Protein AF-A0A6A5YDC6-F1 (afdb_monomer)

pLDDT: mean 74.13, std 17.14, range [28.59, 95.56]

Sequence (260 aa):
MTFFNGVDVQCYQDLLSALNEHCPMDSTLTPSAGAMEMILALMNMQQVKIRTRVYIVKQSNQAARKYYSNFQEIPRKCDTCGIGTEPDTLPRFSIPHSALYMASPIKCTSPTCQGGNRRGIPSDNTPWLRSYTKNGVTQLRLVRASKDCSELPAVVECWCVFCKEHTKLSKAQSMNNAIDANPQWTNGARPKYISRLFYCSNCSPKTHRFVPVNETINTISLRHLSNFERQFSYMDEAALIAIWIGPICGVKRDESGCQG

Solvent-accessible surface area (backbone atoms only — not comparable to full-atom values): 16022 Å² total; per-residue (Å²): 134,55,94,54,72,85,56,80,80,85,48,70,66,51,54,51,51,48,47,46,73,75,46,75,80,80,92,75,84,60,98,78,62,51,70,67,54,51,52,51,52,51,54,50,52,51,48,49,56,50,50,52,54,51,50,73,77,48,90,82,63,81,73,60,77,55,36,46,63,87,62,56,68,39,53,20,15,33,76,84,78,61,51,74,49,78,57,34,68,71,37,36,22,26,54,96,44,66,79,27,34,39,43,38,83,36,73,35,73,47,86,91,48,69,54,35,83,43,41,30,35,60,65,79,74,58,52,58,37,76,57,84,69,84,76,73,98,63,76,58,88,54,51,47,58,78,89,78,42,81,91,47,75,66,56,43,54,22,30,35,47,64,50,65,74,74,60,74,64,66,94,81,54,79,52,46,49,48,74,38,73,75,65,45,37,31,48,56,96,73,55,29,39,48,41,48,77,59,87,41,76,84,66,74,83,86,80,53,51,26,41,57,66,54,80,87,55,49,72,42,47,61,67,57,54,52,51,50,48,63,74,47,61,73,50,57,72,68,61,42,36,55,60,67,63,44,82,71,89,77,73,80,76,78,90,76,85,91,83,135

Foldseek 3Di:
DQLCPPDDDPDPVSLVVSLCVQDVDDDDDDPPDDSVRSVVVSVVVVLVVQVVVLVVVDPDDPVSVFWAFPQDWFWWAFPFPRHTDDTDSGWTAGSLGRQATEWDWDQDVDPVQPRDTTTIDGPPPRHYDHHDDDDDPPDLLFKDDPVVCPVPDQKFKWFFPCCVPPPVDDPPDPQGIDIDNHWIWTDEPQIATAWDWDQRPVDDDDDTTIDGPPPVHHYDYPVVSVVLCVSVVSDDSVVSRVVVPDPPPPPPDPPDDPDD

Nearest PDB structures (foldseek):
  7zc6-assembly1_C  TM=1.750E-01  e=3.111E+00  Clostridium tetanomorphum

Secondary structure (DSSP, 8-state):
--TTTT----SHHHHHHHHHHHS---S---TT--HHHHHHHHHHHHHHHHHHHHHHH-SS-GGGGSEE-----EEEEETTT--EEEEESS--EESSSTT-EEPEEEE--STTTTT-EEEEEESS---EE----S------TTBPPGGG-TTS-SSEEEEEHHHHHHS---TT-TTSEEEESS--BBSSSS--EEE-B---TTS-SS--BEEESSTTS-EEEHHHHHHHHHHTTTS-HHHHHHHHHS--TTS---------

Radius of gyration: 24.02 Å; Cα contacts (8 Å, |Δi|>4): 353; chains: 1; bounding box: 61×45×75 Å

Mean predicted aligned error: 16.19 Å

Structure (mmCIF, N/CA/C/O backbone):
data_AF-A0A6A5YDC6-F1
#
_entry.id   AF-A0A6A5YDC6-F1
#
loop_
_atom_site.group_PDB
_atom_site.id
_atom_site.type_symbol
_atom_site.label_atom_id
_atom_site.label_alt_id
_atom_site.label_comp_id
_atom_site.label_asym_id
_atom_site.label_entity_id
_atom_site.label_seq_id
_atom_site.pdbx_PDB_ins_code
_atom_site.Cartn_x
_atom_site.Cartn_y
_atom_site.Cartn_z
_atom_site.occupancy
_atom_site.B_iso_or_equiv
_atom_site.auth_seq_id
_atom_site.auth_comp_id
_atom_site.auth_asym_id
_atom_site.auth_atom_id
_atom_site.pdbx_PDB_model_num
ATOM 1 N N . MET A 1 1 ? 21.025 9.147 -9.527 1.00 49.16 1 MET A N 1
ATOM 2 C CA . MET A 1 1 ? 21.918 9.083 -8.353 1.00 49.16 1 MET A CA 1
ATOM 3 C C . MET A 1 1 ? 21.165 8.475 -7.191 1.00 49.16 1 MET A C 1
ATOM 5 O O . MET A 1 1 ? 20.447 9.166 -6.473 1.00 49.16 1 MET A O 1
ATOM 9 N N . THR A 1 2 ? 21.253 7.157 -7.088 1.00 55.66 2 THR A N 1
ATOM 10 C CA . THR A 1 2 ? 21.100 6.429 -5.826 1.00 55.66 2 THR A CA 1
ATOM 11 C C . THR A 1 2 ? 22.444 6.518 -5.097 1.00 55.66 2 THR A C 1
ATOM 13 O O . THR A 1 2 ? 23.459 6.716 -5.758 1.00 55.66 2 THR A O 1
ATOM 16 N N . PHE A 1 3 ? 22.477 6.405 -3.769 1.00 58.50 3 PHE A N 1
ATOM 17 C CA . PHE A 1 3 ? 23.737 6.508 -3.014 1.00 58.50 3 PHE A CA 1
ATOM 18 C C . PHE A 1 3 ? 24.808 5.516 -3.448 1.00 58.50 3 PHE A C 1
ATOM 20 O O . PHE A 1 3 ? 25.986 5.824 -3.414 1.00 58.50 3 PHE A O 1
ATOM 27 N N . PHE A 1 4 ? 24.379 4.363 -3.941 1.00 59.88 4 PHE A N 1
ATOM 28 C CA . PHE A 1 4 ? 25.282 3.318 -4.389 1.00 59.88 4 PHE A CA 1
ATOM 29 C C . PHE A 1 4 ? 25.461 3.293 -5.909 1.00 59.88 4 PHE A C 1
ATOM 31 O O . PHE A 1 4 ? 26.145 2.422 -6.412 1.00 59.88 4 PHE A O 1
ATOM 38 N N . ASN A 1 5 ? 24.837 4.200 -6.676 1.00 63.06 5 ASN A N 1
ATOM 39 C CA . ASN A 1 5 ? 24.918 4.242 -8.148 1.00 63.06 5 ASN A CA 1
ATOM 40 C C . ASN A 1 5 ? 24.700 2.886 -8.867 1.00 63.06 5 ASN A C 1
ATOM 42 O O . ASN A 1 5 ? 25.184 2.697 -9.977 1.00 63.06 5 ASN A O 1
ATOM 46 N N . GLY A 1 6 ? 23.942 1.961 -8.266 1.00 57.81 6 GLY A N 1
ATOM 47 C CA . GLY A 1 6 ? 23.715 0.617 -8.816 1.00 57.81 6 GLY A CA 1
ATOM 48 C C . GLY A 1 6 ? 24.725 -0.445 -8.365 1.00 57.81 6 GLY A C 1
ATOM 49 O O . GLY A 1 6 ? 24.661 -1.566 -8.850 1.00 57.81 6 GLY A O 1
ATOM 50 N N . VAL A 1 7 ? 25.630 -0.113 -7.444 1.00 61.44 7 VAL A N 1
ATOM 51 C CA . VAL A 1 7 ? 26.495 -1.066 -6.745 1.00 61.44 7 VAL A CA 1
ATOM 52 C C . VAL A 1 7 ? 25.679 -1.786 -5.675 1.00 61.44 7 VAL A C 1
ATOM 54 O O . VAL A 1 7 ? 24.993 -1.149 -4.869 1.00 61.44 7 VAL A O 1
ATOM 57 N N . ASP A 1 8 ? 25.757 -3.113 -5.671 1.00 66.38 8 ASP A N 1
ATOM 58 C CA . ASP A 1 8 ? 25.163 -3.927 -4.619 1.00 66.38 8 ASP A CA 1
ATOM 59 C C . ASP A 1 8 ? 25.949 -3.758 -3.318 1.00 66.38 8 ASP A C 1
ATOM 61 O O . ASP A 1 8 ? 27.173 -3.874 -3.292 1.00 66.38 8 ASP A O 1
ATOM 65 N N . VAL A 1 9 ? 25.233 -3.506 -2.225 1.00 73.62 9 VAL A N 1
ATOM 66 C CA . VAL A 1 9 ? 25.813 -3.467 -0.881 1.00 73.62 9 VAL A CA 1
ATOM 67 C C . VAL A 1 9 ? 26.087 -4.904 -0.449 1.00 73.62 9 VAL A C 1
ATOM 69 O O . VAL A 1 9 ? 25.151 -5.646 -0.153 1.00 73.62 9 VAL A O 1
ATOM 72 N N . GLN A 1 10 ? 27.357 -5.297 -0.416 1.00 74.81 10 GLN A N 1
ATOM 73 C CA . GLN A 1 10 ? 27.767 -6.662 -0.078 1.00 74.81 10 GLN A CA 1
ATOM 74 C C . GLN A 1 10 ? 28.155 -6.783 1.395 1.00 74.81 10 GLN A C 1
ATOM 76 O O . GLN A 1 10 ? 28.034 -7.853 1.991 1.00 74.81 10 GLN A O 1
ATOM 81 N N . CYS A 1 11 ? 28.613 -5.690 2.008 1.00 79.94 11 CYS A N 1
ATOM 82 C CA . CYS A 1 11 ? 29.083 -5.711 3.382 1.00 79.94 11 CYS A CA 1
ATOM 83 C C . CYS A 1 11 ? 28.807 -4.412 4.148 1.00 79.94 11 CYS A C 1
ATOM 85 O O . CYS A 1 11 ? 28.453 -3.367 3.601 1.00 79.94 11 CYS A O 1
ATOM 87 N N . TYR A 1 12 ? 29.011 -4.482 5.463 1.00 81.50 12 TYR A N 1
ATOM 88 C CA . TYR A 1 12 ? 28.912 -3.336 6.367 1.00 81.50 12 TYR A CA 1
ATOM 89 C C . TYR A 1 12 ? 29.828 -2.170 5.952 1.00 81.50 12 TYR A C 1
ATOM 91 O O . TYR A 1 12 ? 29.453 -1.006 6.086 1.00 81.50 12 TYR A O 1
ATOM 99 N N . GLN A 1 13 ? 31.005 -2.471 5.397 1.00 79.94 13 GLN A N 1
ATOM 100 C CA . GLN A 1 13 ? 31.969 -1.454 4.982 1.00 79.94 13 GLN A CA 1
ATOM 101 C C . GLN A 1 13 ? 31.467 -0.607 3.801 1.00 79.94 13 GLN A C 1
ATOM 103 O O . GLN A 1 13 ? 31.793 0.580 3.725 1.00 79.94 13 GLN A O 1
ATOM 108 N N . ASP A 1 14 ? 30.632 -1.177 2.928 1.00 80.06 14 ASP A N 1
ATOM 109 C CA . ASP A 1 14 ? 30.024 -0.459 1.800 1.00 80.06 14 ASP A CA 1
ATOM 110 C C . ASP A 1 14 ? 29.010 0.576 2.306 1.00 80.06 14 ASP A C 1
ATOM 112 O O . ASP A 1 14 ? 28.985 1.719 1.844 1.00 80.06 14 ASP A O 1
ATOM 116 N N . LEU A 1 15 ? 28.215 0.203 3.319 1.00 77.62 15 LEU A N 1
ATOM 117 C CA . LEU A 1 15 ? 27.275 1.110 3.985 1.00 77.62 15 LEU A CA 1
ATOM 118 C C . LEU A 1 15 ? 28.008 2.253 4.682 1.00 77.62 15 LEU A C 1
ATOM 120 O O . LEU A 1 15 ? 27.610 3.408 4.540 1.00 77.62 15 LEU A O 1
ATOM 124 N N . LEU A 1 16 ? 29.080 1.936 5.412 1.00 78.94 16 LEU A N 1
ATOM 125 C CA . LEU A 1 16 ? 29.873 2.928 6.132 1.00 78.94 16 LEU A CA 1
ATOM 126 C C . LEU A 1 16 ? 30.555 3.909 5.168 1.00 78.94 16 LEU A C 1
ATOM 128 O O . LEU A 1 16 ? 30.546 5.115 5.407 1.00 78.94 16 LEU A O 1
ATOM 132 N N . SER A 1 17 ? 31.094 3.405 4.056 1.00 80.06 17 SER A N 1
ATOM 133 C CA . SER A 1 17 ? 31.706 4.230 3.008 1.00 80.06 17 SER A CA 1
ATOM 134 C C . SER A 1 17 ? 30.695 5.201 2.394 1.00 80.06 17 SER A C 1
ATOM 136 O O . SER A 1 17 ? 30.953 6.402 2.359 1.00 80.06 17 SER A O 1
ATOM 138 N N . ALA A 1 18 ? 29.512 4.714 2.005 1.00 76.62 18 ALA A N 1
ATOM 139 C CA . ALA A 1 18 ? 28.452 5.563 1.461 1.00 76.62 18 ALA A CA 1
ATOM 140 C C . ALA A 1 18 ? 27.921 6.577 2.489 1.00 76.62 18 ALA A C 1
ATOM 142 O O . ALA A 1 18 ? 27.609 7.719 2.145 1.00 76.62 18 ALA A O 1
ATOM 143 N N . LEU A 1 19 ? 27.827 6.185 3.764 1.00 75.75 19 LEU A N 1
ATOM 144 C CA . LEU A 1 19 ? 27.430 7.087 4.843 1.00 75.75 19 LEU A CA 1
ATOM 145 C C . LEU A 1 19 ? 28.437 8.230 5.002 1.00 75.75 19 LEU A C 1
ATOM 147 O O . LEU A 1 19 ? 28.031 9.388 5.023 1.00 75.75 19 LEU A O 1
ATOM 151 N N . ASN A 1 20 ? 29.733 7.919 5.043 1.00 77.44 20 ASN A N 1
ATOM 152 C CA . ASN A 1 20 ? 30.798 8.913 5.178 1.00 77.44 20 ASN A CA 1
ATOM 153 C C . ASN A 1 20 ? 30.892 9.846 3.963 1.00 77.44 20 ASN A C 1
ATOM 155 O O . ASN A 1 20 ? 31.119 11.043 4.125 1.00 77.44 20 ASN A O 1
ATOM 159 N N . GLU A 1 21 ? 30.684 9.326 2.750 1.00 79.62 21 GLU A N 1
ATOM 160 C CA . GLU A 1 21 ? 30.685 10.131 1.522 1.00 79.62 21 GLU A CA 1
ATOM 161 C C . GLU A 1 21 ? 29.564 11.185 1.524 1.00 79.62 21 GLU A C 1
ATOM 163 O O . GLU A 1 21 ? 29.724 12.297 1.015 1.00 79.62 21 GLU A O 1
ATOM 168 N N . HIS A 1 22 ? 28.402 10.851 2.08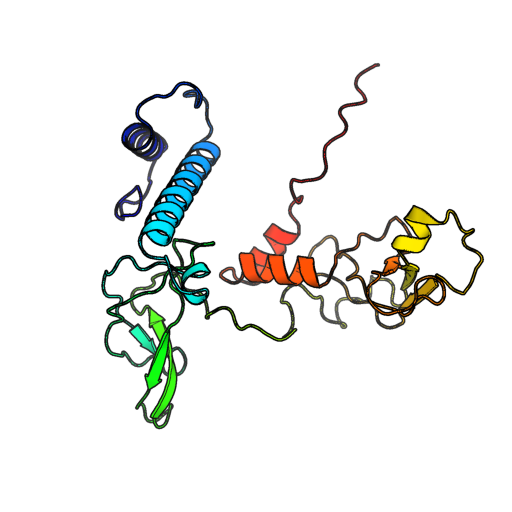9 1.00 71.69 22 HIS A N 1
ATOM 169 C CA . HIS A 1 22 ? 27.208 11.695 2.011 1.00 71.69 22 HIS A CA 1
ATOM 170 C C . HIS A 1 22 ? 26.864 12.450 3.295 1.00 71.69 22 HIS A C 1
ATOM 172 O O . HIS A 1 22 ? 26.077 13.398 3.233 1.00 71.69 22 HIS A O 1
ATOM 178 N N . CYS A 1 23 ? 27.489 12.077 4.406 1.00 69.12 23 CYS A N 1
ATOM 179 C CA . CYS A 1 23 ? 27.517 12.787 5.674 1.00 69.12 23 CYS A CA 1
ATOM 180 C C . CYS A 1 23 ? 28.982 12.970 6.092 1.00 69.12 23 CYS A C 1
ATOM 182 O O . CYS A 1 23 ? 29.476 12.197 6.917 1.00 69.12 23 CYS A O 1
ATOM 184 N N . PRO A 1 24 ? 29.689 13.981 5.554 1.00 56.72 24 PRO A N 1
ATOM 185 C CA . PRO A 1 24 ? 30.995 14.353 6.073 1.00 56.72 24 PRO A CA 1
ATOM 186 C C . PRO A 1 24 ? 30.813 14.865 7.509 1.00 56.72 24 PRO A C 1
ATOM 188 O O . PRO A 1 24 ? 30.435 16.011 7.711 1.00 56.72 24 PRO A O 1
ATOM 191 N N . MET A 1 25 ? 30.976 13.949 8.471 1.00 52.31 25 MET A N 1
ATOM 192 C CA . MET A 1 25 ? 31.070 14.129 9.924 1.00 52.31 25 MET A CA 1
ATOM 193 C C . MET A 1 25 ? 30.494 15.447 10.466 1.00 52.31 25 MET A C 1
ATOM 195 O O . MET A 1 25 ? 31.229 16.398 10.711 1.00 52.31 25 MET A O 1
ATOM 199 N N . ASP A 1 26 ? 29.190 15.438 10.756 1.00 42.88 26 ASP A N 1
ATOM 200 C CA . ASP A 1 26 ? 28.617 16.273 11.815 1.00 42.88 26 ASP A CA 1
ATOM 201 C C . ASP A 1 26 ? 27.970 15.364 12.887 1.00 42.88 26 ASP A C 1
ATOM 203 O O . ASP A 1 26 ? 26.779 15.051 12.909 1.00 42.88 26 ASP A O 1
ATOM 207 N N . SER A 1 27 ? 28.854 14.820 13.724 1.00 49.12 27 SER A N 1
ATOM 208 C CA . SER A 1 27 ? 28.729 14.706 15.186 1.00 49.12 27 SER A CA 1
ATOM 209 C C . SER A 1 27 ? 27.558 13.963 15.861 1.00 49.12 27 SER A C 1
ATOM 211 O O . SER A 1 27 ? 27.379 14.165 17.060 1.00 49.12 27 SER A O 1
ATOM 213 N N . THR A 1 28 ? 26.769 13.098 15.206 1.00 49.59 28 THR A N 1
ATOM 214 C CA . THR A 1 28 ? 25.714 12.331 15.938 1.00 49.59 28 THR A CA 1
ATOM 215 C C . THR A 1 28 ? 25.504 10.861 15.564 1.00 49.59 28 THR A C 1
ATOM 217 O O . THR A 1 28 ? 24.823 10.153 16.304 1.00 49.59 28 THR A O 1
ATOM 220 N N . LEU A 1 29 ? 26.101 10.350 14.484 1.00 50.81 29 LEU A N 1
ATOM 221 C CA . LEU A 1 29 ? 26.024 8.923 14.141 1.00 50.81 29 LEU A CA 1
ATOM 222 C C . LEU A 1 29 ? 27.308 8.231 14.597 1.00 50.81 29 LEU A C 1
ATOM 224 O O . LEU A 1 29 ? 28.348 8.331 13.950 1.00 50.81 29 LEU A O 1
ATOM 228 N N . THR A 1 30 ? 27.252 7.577 15.756 1.00 53.16 30 THR A N 1
ATOM 229 C CA . THR A 1 30 ? 28.394 6.839 16.295 1.00 53.16 30 THR A CA 1
ATOM 230 C C . THR A 1 30 ? 28.714 5.616 15.422 1.00 53.16 30 THR A C 1
ATOM 232 O O . THR A 1 30 ? 27.800 4.989 14.882 1.00 53.16 30 THR A O 1
ATOM 235 N N . PRO A 1 31 ? 29.991 5.190 15.337 1.00 51.34 31 PRO A N 1
ATOM 236 C CA . PRO A 1 31 ? 30.424 3.980 14.616 1.00 51.34 31 PRO A CA 1
ATOM 237 C C . PRO A 1 31 ? 29.806 2.659 15.119 1.00 51.34 31 PRO A C 1
ATOM 239 O O . PRO A 1 31 ? 30.144 1.593 14.614 1.00 51.34 31 PRO A O 1
ATOM 242 N N . SER A 1 32 ? 28.939 2.726 16.132 1.00 53.91 32 SER A N 1
ATOM 243 C CA . SER A 1 32 ? 28.209 1.615 16.740 1.00 53.91 32 SER A CA 1
ATOM 244 C C . SER A 1 32 ? 26.834 1.363 16.115 1.00 53.91 32 SER A C 1
ATOM 246 O O . SER A 1 32 ? 26.122 0.483 16.592 1.00 53.91 32 SER A O 1
ATOM 248 N N . ALA A 1 33 ? 26.421 2.159 15.125 1.00 60.88 33 ALA A N 1
ATOM 249 C CA . ALA A 1 33 ? 25.114 2.005 14.502 1.00 60.88 33 ALA A CA 1
ATOM 250 C C . ALA A 1 33 ? 25.022 0.654 13.773 1.00 60.88 33 ALA A C 1
ATOM 252 O O . ALA A 1 33 ? 25.889 0.299 12.974 1.00 60.88 33 ALA A O 1
ATOM 253 N N . GLY A 1 34 ? 23.972 -0.122 14.038 1.00 75.50 34 GLY A N 1
ATOM 254 C CA . GLY A 1 34 ? 23.764 -1.398 13.349 1.00 75.50 34 GLY A CA 1
ATOM 255 C C . GLY A 1 34 ? 23.550 -1.192 11.843 1.00 75.50 34 GLY A C 1
ATOM 256 O O . GLY A 1 34 ? 23.092 -0.133 11.413 1.00 75.50 34 GLY A O 1
ATOM 257 N N . ALA A 1 35 ? 23.801 -2.215 11.015 1.00 73.38 35 ALA A N 1
ATOM 258 C CA . ALA A 1 35 ? 23.631 -2.121 9.554 1.00 73.38 35 ALA A CA 1
ATOM 259 C C . ALA A 1 35 ? 22.243 -1.579 9.142 1.00 73.38 35 ALA A C 1
ATOM 261 O O . ALA A 1 35 ? 22.125 -0.778 8.217 1.00 73.38 35 ALA A O 1
ATOM 262 N N . MET A 1 36 ? 21.191 -1.952 9.879 1.00 71.62 36 MET A N 1
ATOM 263 C CA . MET A 1 36 ? 19.831 -1.447 9.664 1.00 71.62 36 MET A CA 1
ATOM 264 C C . MET A 1 36 ? 19.693 0.058 9.913 1.00 71.62 36 MET A C 1
ATOM 266 O O . MET A 1 36 ? 18.998 0.738 9.163 1.00 71.62 36 MET A O 1
ATOM 270 N N . GLU A 1 37 ? 20.350 0.597 10.936 1.00 70.25 37 GLU A N 1
ATOM 27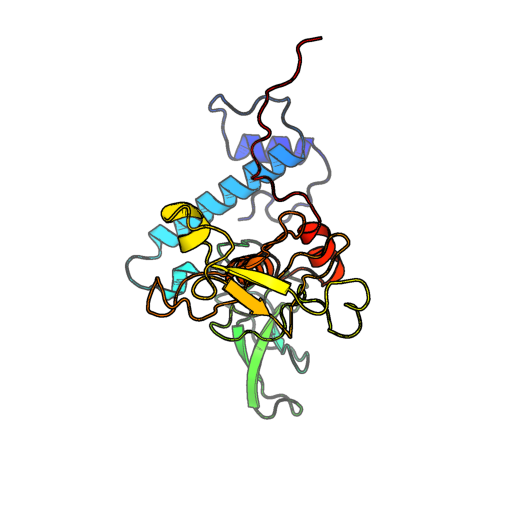1 C CA . GLU A 1 37 ? 20.306 2.028 11.246 1.00 70.25 37 GLU A CA 1
ATOM 272 C C . GLU A 1 37 ? 21.023 2.839 10.165 1.00 70.25 37 GLU A C 1
ATOM 274 O O . GLU A 1 37 ? 20.511 3.870 9.731 1.00 70.25 37 GLU A O 1
ATOM 279 N N . MET A 1 38 ? 22.144 2.324 9.649 1.00 73.12 38 MET A N 1
ATOM 280 C CA . MET A 1 38 ? 22.859 2.924 8.519 1.00 73.12 38 MET A CA 1
ATOM 281 C C . MET A 1 38 ? 22.018 2.919 7.240 1.00 73.12 38 MET A C 1
ATOM 283 O O . MET A 1 38 ? 21.922 3.942 6.559 1.00 73.12 38 MET A O 1
ATOM 287 N N . ILE A 1 39 ? 21.351 1.799 6.937 1.00 71.88 39 ILE A N 1
ATOM 288 C CA . ILE A 1 39 ? 20.421 1.701 5.804 1.00 71.88 39 ILE A CA 1
ATOM 289 C C . ILE A 1 39 ? 19.298 2.733 5.952 1.00 71.88 39 ILE A C 1
ATOM 291 O O . ILE A 1 39 ? 19.014 3.467 5.007 1.00 71.88 39 ILE A O 1
ATOM 295 N N . LEU A 1 40 ? 18.682 2.840 7.133 1.00 67.69 40 LEU A N 1
ATOM 296 C CA . LEU A 1 40 ? 17.612 3.808 7.390 1.00 67.69 40 LEU A CA 1
ATOM 297 C C . LEU A 1 40 ? 18.099 5.259 7.274 1.00 67.69 40 LEU A C 1
ATOM 299 O O . LEU A 1 40 ? 17.399 6.090 6.690 1.00 67.69 40 LEU A O 1
ATOM 303 N N . ALA A 1 41 ? 19.291 5.569 7.790 1.00 70.56 41 ALA A N 1
ATOM 304 C CA . ALA A 1 41 ? 19.896 6.894 7.691 1.00 70.56 41 ALA A CA 1
ATOM 305 C C . ALA A 1 41 ? 20.126 7.287 6.227 1.00 70.56 41 ALA A C 1
ATOM 307 O O . ALA A 1 41 ? 19.659 8.343 5.790 1.00 70.56 41 ALA A O 1
ATOM 308 N N . LEU A 1 42 ? 20.751 6.405 5.443 1.00 75.12 42 LEU A N 1
ATOM 309 C CA . LEU A 1 42 ? 20.934 6.600 4.009 1.00 75.12 42 LEU A CA 1
ATOM 310 C C . LEU A 1 42 ? 19.578 6.743 3.312 1.00 75.12 42 LEU A C 1
ATOM 312 O O . LEU A 1 42 ? 19.340 7.736 2.640 1.00 75.12 42 LEU A O 1
ATOM 316 N N . MET A 1 43 ? 18.610 5.854 3.529 1.00 71.06 43 MET A N 1
ATOM 317 C CA . MET A 1 43 ? 17.277 5.994 2.924 1.00 71.06 43 MET A CA 1
ATOM 318 C C . MET A 1 43 ? 16.626 7.355 3.221 1.00 71.06 43 MET A C 1
ATOM 320 O O . MET A 1 43 ? 16.079 7.988 2.312 1.00 71.06 43 MET A O 1
ATOM 324 N N . ASN A 1 44 ? 16.724 7.844 4.459 1.00 67.06 44 ASN A N 1
ATOM 325 C CA . ASN A 1 44 ? 16.198 9.151 4.848 1.00 67.06 44 ASN A CA 1
ATOM 326 C C . ASN A 1 44 ? 16.905 10.301 4.122 1.00 67.06 44 ASN A C 1
ATOM 328 O O . ASN A 1 44 ? 16.234 11.184 3.583 1.00 67.06 44 ASN A O 1
ATOM 332 N N . MET A 1 45 ? 18.236 10.281 4.030 1.00 72.06 45 MET A N 1
ATOM 333 C CA . MET A 1 45 ? 18.980 11.296 3.278 1.00 72.06 45 MET A CA 1
ATOM 334 C C . MET A 1 45 ? 18.586 11.313 1.797 1.00 72.06 45 MET A C 1
ATOM 336 O O . MET A 1 45 ? 18.453 12.385 1.203 1.00 72.06 45 MET A O 1
ATOM 340 N N . GLN A 1 46 ? 18.341 10.142 1.200 1.00 73.56 46 GLN A N 1
ATOM 341 C CA . GLN A 1 46 ? 17.945 10.031 -0.206 1.00 73.56 46 GLN A CA 1
ATOM 342 C C . GLN A 1 46 ? 16.585 10.692 -0.396 1.00 73.56 46 GLN A C 1
ATOM 344 O O . GLN A 1 46 ? 16.387 11.480 -1.322 1.00 73.56 46 GLN A O 1
ATOM 349 N N . GLN A 1 47 ? 15.651 10.412 0.516 1.00 69.00 47 GLN A N 1
ATOM 350 C CA . GLN A 1 47 ? 14.333 11.031 0.511 1.00 69.00 47 GLN A CA 1
ATOM 351 C C . GLN A 1 47 ? 14.414 12.551 0.674 1.00 69.00 47 GLN A C 1
ATOM 353 O O . GLN A 1 47 ? 13.689 13.263 -0.021 1.00 69.00 47 GLN A O 1
ATOM 358 N N . VAL A 1 48 ? 15.294 13.065 1.539 1.00 69.19 48 VAL A N 1
ATOM 359 C CA . VAL A 1 48 ? 15.515 14.512 1.692 1.00 69.19 48 VAL A CA 1
ATOM 360 C C . VAL A 1 48 ? 16.054 15.115 0.395 1.00 69.19 48 VAL A C 1
ATOM 362 O O . VAL A 1 48 ? 15.454 16.057 -0.119 1.00 69.19 48 VAL A O 1
ATOM 365 N N . LYS A 1 49 ? 17.105 14.536 -0.205 1.00 70.88 49 LYS A N 1
ATOM 366 C CA . LYS A 1 49 ? 17.671 15.006 -1.485 1.00 70.88 49 LYS A CA 1
ATOM 367 C C . LYS A 1 49 ? 16.623 15.034 -2.600 1.00 70.88 49 LYS A C 1
ATOM 369 O O . LYS A 1 49 ? 16.535 16.012 -3.346 1.00 70.88 49 LYS A O 1
ATOM 374 N N . ILE A 1 50 ? 15.797 13.991 -2.692 1.00 67.44 50 ILE A N 1
ATOM 375 C CA . ILE A 1 50 ? 14.686 13.919 -3.647 1.00 67.44 50 ILE A CA 1
ATOM 376 C C . ILE A 1 50 ? 13.668 15.024 -3.370 1.00 67.44 50 ILE A C 1
ATOM 378 O O . ILE A 1 50 ? 13.298 15.743 -4.294 1.00 67.44 50 ILE A O 1
ATOM 382 N N . ARG A 1 51 ? 13.233 15.202 -2.116 1.00 64.50 51 ARG A N 1
ATOM 383 C CA . ARG A 1 51 ? 12.266 16.247 -1.741 1.00 64.50 51 ARG A CA 1
ATOM 384 C C . ARG A 1 51 ? 12.783 17.643 -2.071 1.00 64.50 51 ARG A C 1
ATOM 386 O O . ARG A 1 51 ? 12.027 18.421 -2.644 1.00 64.50 51 ARG A O 1
ATOM 393 N N . THR A 1 52 ? 14.049 17.941 -1.784 1.00 64.00 52 THR A N 1
ATOM 394 C CA . THR A 1 52 ? 14.663 19.241 -2.085 1.00 64.00 52 THR A CA 1
ATOM 395 C C . THR A 1 52 ? 14.734 19.491 -3.590 1.00 64.00 52 THR A C 1
ATOM 397 O O . THR A 1 52 ? 14.286 20.537 -4.051 1.00 64.00 52 THR A O 1
ATOM 400 N N . ARG A 1 53 ? 15.194 18.516 -4.391 1.00 62.22 53 ARG A N 1
ATOM 401 C CA . ARG A 1 53 ? 15.206 18.644 -5.863 1.00 62.22 53 ARG A CA 1
ATOM 402 C C . ARG A 1 53 ? 13.801 18.807 -6.439 1.00 62.22 53 ARG A C 1
ATOM 404 O O . ARG A 1 53 ? 13.578 19.658 -7.292 1.00 62.22 53 ARG A O 1
ATOM 411 N N . VAL A 1 54 ? 12.841 18.031 -5.944 1.00 57.16 54 VAL A N 1
ATOM 412 C CA . VAL A 1 54 ? 11.430 18.143 -6.332 1.00 57.16 54 VAL A CA 1
ATOM 413 C C . VAL A 1 54 ? 10.871 19.524 -5.986 1.00 57.16 54 VAL A C 1
ATOM 415 O O . VAL A 1 54 ? 10.132 20.084 -6.789 1.00 57.16 54 VAL A O 1
ATOM 418 N N . TYR A 1 55 ? 11.215 20.080 -4.821 1.00 53.31 55 TYR A N 1
ATOM 419 C CA . TYR A 1 55 ? 10.774 21.410 -4.400 1.00 53.31 55 TYR A CA 1
ATOM 420 C C . TYR A 1 55 ? 11.352 22.513 -5.297 1.00 53.31 55 TYR A C 1
ATOM 422 O O . TYR A 1 55 ? 10.608 23.388 -5.725 1.00 53.31 55 TYR A O 1
ATOM 430 N N . ILE A 1 56 ? 12.632 22.414 -5.673 1.00 54.03 56 ILE A N 1
ATOM 431 C CA . ILE A 1 56 ? 13.291 23.353 -6.599 1.00 54.03 56 ILE A CA 1
ATOM 432 C C . ILE A 1 56 ? 12.631 23.331 -7.989 1.00 54.03 56 ILE A C 1
ATOM 434 O O . ILE A 1 56 ? 12.434 24.378 -8.594 1.00 54.03 56 ILE A O 1
ATOM 438 N N . VAL A 1 57 ? 12.212 22.159 -8.479 1.00 52.94 57 VAL A N 1
ATOM 439 C CA . VAL A 1 57 ? 11.540 22.015 -9.788 1.00 52.94 57 VAL A CA 1
ATOM 440 C C . VAL A 1 57 ? 10.063 22.461 -9.750 1.00 52.94 57 VAL A C 1
ATOM 442 O O . VAL A 1 57 ? 9.426 22.631 -10.788 1.00 52.94 57 VAL A O 1
ATOM 445 N N . LYS A 1 58 ? 9.478 22.678 -8.566 1.00 50.16 58 LYS A N 1
ATOM 446 C CA . LYS A 1 58 ? 8.050 22.966 -8.390 1.00 50.16 58 LYS A CA 1
ATOM 447 C C . LYS A 1 58 ? 7.794 24.306 -7.716 1.00 50.16 58 LYS A C 1
ATOM 449 O O . LYS A 1 58 ? 7.668 24.379 -6.494 1.00 50.16 58 LYS A O 1
ATOM 454 N N . GLN A 1 59 ? 7.448 25.301 -8.516 1.00 48.16 59 GLN A N 1
ATOM 455 C CA . GLN A 1 59 ? 6.632 26.407 -8.016 1.00 48.16 59 GLN A CA 1
ATOM 456 C C . GLN A 1 59 ? 5.161 26.376 -8.454 1.00 48.16 59 GLN A C 1
ATOM 458 O O . GLN A 1 59 ? 4.419 27.230 -7.992 1.00 48.16 59 GLN A O 1
ATOM 463 N N . SER A 1 60 ? 4.660 25.401 -9.236 1.00 45.28 60 SER A N 1
ATOM 464 C CA . SER A 1 60 ? 3.300 25.596 -9.793 1.00 45.28 60 SER A CA 1
ATOM 465 C C . SER A 1 60 ? 2.313 24.430 -9.916 1.00 45.28 60 SER A C 1
ATOM 467 O O . SER A 1 60 ? 1.197 24.705 -10.330 1.00 45.28 60 SER A O 1
ATOM 469 N N . ASN A 1 61 ? 2.575 23.166 -9.528 1.00 52.22 61 ASN A N 1
ATOM 470 C CA . ASN A 1 61 ? 1.527 22.130 -9.702 1.00 52.22 61 ASN A CA 1
ATOM 471 C C . ASN A 1 61 ? 1.450 21.011 -8.644 1.00 52.22 61 ASN A C 1
ATOM 473 O O . ASN A 1 61 ? 2.442 20.351 -8.316 1.00 52.22 61 ASN A O 1
ATOM 477 N N . GLN A 1 62 ? 0.224 20.728 -8.164 1.00 53.38 62 GLN A N 1
ATOM 478 C CA . GLN A 1 62 ? -0.102 19.654 -7.203 1.00 53.38 62 GLN A CA 1
ATOM 479 C C . GLN A 1 62 ? 0.339 18.255 -7.683 1.00 53.38 62 GLN A C 1
ATOM 481 O O . GLN A 1 62 ? 0.688 17.411 -6.856 1.00 53.38 62 GLN A O 1
ATOM 486 N N . ALA A 1 63 ? 0.376 18.009 -8.999 1.00 50.56 63 ALA A N 1
ATOM 487 C CA . ALA A 1 63 ? 0.684 16.703 -9.593 1.00 50.56 63 ALA A CA 1
ATOM 488 C C . ALA A 1 63 ? 2.068 16.166 -9.205 1.00 50.56 63 ALA A C 1
ATOM 490 O O . ALA A 1 63 ? 2.195 15.011 -8.798 1.00 50.56 63 ALA A O 1
ATOM 491 N N . ALA A 1 64 ? 3.099 17.012 -9.213 1.00 50.19 64 ALA A N 1
ATOM 492 C CA . ALA A 1 64 ? 4.451 16.527 -8.960 1.00 50.19 64 ALA A CA 1
ATOM 493 C C . ALA A 1 64 ? 4.709 16.190 -7.460 1.00 50.19 64 ALA A C 1
ATOM 495 O O . ALA A 1 64 ? 5.817 15.847 -7.082 1.00 50.19 64 ALA A O 1
ATOM 496 N N . ARG A 1 65 ? 3.719 16.346 -6.547 1.00 55.84 65 ARG A N 1
ATOM 497 C CA . ARG A 1 65 ? 3.890 15.980 -5.118 1.00 55.84 65 ARG A CA 1
ATOM 498 C C . ARG A 1 65 ? 3.939 14.457 -4.931 1.00 55.84 65 ARG A C 1
ATOM 500 O O . ARG A 1 65 ? 4.145 13.986 -3.820 1.00 55.84 65 ARG A O 1
ATOM 507 N N . LYS A 1 66 ? 3.699 13.695 -6.003 1.00 66.12 66 LYS A N 1
ATOM 508 C CA . LYS A 1 66 ? 3.588 12.236 -5.976 1.00 66.12 66 LYS A CA 1
ATOM 509 C C . LYS A 1 66 ? 4.807 11.521 -6.555 1.00 66.12 66 LYS A C 1
ATOM 511 O O . LYS A 1 66 ? 5.017 10.365 -6.206 1.00 66.12 66 LYS A O 1
ATOM 516 N N . TYR A 1 67 ? 5.586 12.186 -7.408 1.00 75.62 67 TYR A N 1
ATOM 517 C CA . TYR A 1 67 ? 6.697 11.561 -8.115 1.00 75.62 67 TYR A CA 1
ATOM 518 C C . TYR A 1 67 ? 7.823 12.538 -8.452 1.00 75.62 67 TYR A C 1
ATOM 520 O O . TYR A 1 67 ? 7.596 13.744 -8.540 1.00 75.62 67 TYR A O 1
ATOM 528 N N . TYR A 1 68 ? 9.013 11.997 -8.686 1.00 76.88 68 TYR A N 1
ATOM 529 C CA . TYR A 1 68 ? 10.155 12.680 -9.291 1.00 76.88 68 TYR A CA 1
ATOM 530 C C . TYR A 1 68 ? 10.608 11.925 -10.546 1.00 76.88 68 TYR A C 1
ATOM 532 O O . TYR A 1 68 ? 10.177 10.798 -10.765 1.00 76.88 68 TYR A O 1
ATOM 540 N N . SER A 1 69 ? 11.453 12.531 -11.374 1.00 81.00 69 SER A N 1
ATOM 541 C CA . SER A 1 69 ? 12.119 11.848 -12.489 1.00 81.00 69 SER A CA 1
ATOM 542 C C . SER A 1 69 ? 13.627 11.914 -12.286 1.00 81.00 69 SER A C 1
ATOM 544 O O . SER A 1 69 ? 14.138 12.912 -11.773 1.00 81.00 69 SER A O 1
ATOM 546 N N . ASN A 1 70 ? 14.335 10.847 -12.651 1.00 77.62 70 ASN A N 1
ATOM 547 C CA . ASN A 1 70 ? 15.793 10.845 -12.784 1.00 77.62 70 ASN A CA 1
ATOM 548 C C . ASN A 1 70 ? 16.244 11.142 -14.227 1.00 77.62 70 ASN A C 1
ATOM 550 O O . ASN A 1 70 ? 17.449 11.205 -14.449 1.00 77.62 70 ASN A O 1
ATOM 554 N N . PHE A 1 71 ? 15.303 11.313 -15.167 1.00 77.44 71 PHE A N 1
ATOM 555 C CA . PHE A 1 71 ? 15.534 11.530 -16.602 1.00 77.44 71 PHE A CA 1
ATOM 556 C C . PHE A 1 71 ? 16.359 10.434 -17.299 1.00 77.44 71 PHE A C 1
ATOM 558 O O . PHE A 1 71 ? 16.863 10.653 -18.394 1.00 77.44 71 PHE A O 1
ATOM 565 N N . GLN A 1 72 ? 16.502 9.260 -16.680 1.00 83.38 72 GLN A N 1
ATOM 566 C CA . GLN A 1 72 ? 17.136 8.102 -17.309 1.00 83.38 72 GLN A CA 1
ATOM 567 C C . GLN A 1 72 ? 16.057 7.286 -18.005 1.00 83.38 72 GLN A C 1
ATOM 569 O O . GLN A 1 72 ? 15.105 6.873 -17.353 1.00 83.38 72 GLN A O 1
ATOM 574 N N . GLU A 1 73 ? 16.183 7.064 -19.308 1.00 90.19 73 GLU A N 1
ATOM 575 C CA . GLU A 1 73 ? 15.166 6.326 -20.055 1.00 90.19 73 GLU A CA 1
ATOM 576 C C . GLU A 1 73 ? 14.940 4.929 -19.468 1.00 90.19 73 GLU A C 1
ATOM 578 O O . GLU A 1 73 ? 15.893 4.228 -19.128 1.00 90.19 73 GLU A O 1
ATOM 583 N N . ILE A 1 74 ? 13.674 4.524 -19.351 1.00 91.75 74 ILE A N 1
ATOM 584 C CA . ILE A 1 74 ? 13.312 3.183 -18.874 1.00 91.75 74 ILE A CA 1
ATOM 585 C C . ILE A 1 74 ? 12.658 2.413 -20.014 1.00 91.75 74 ILE A C 1
ATOM 587 O O . ILE A 1 74 ? 11.626 2.863 -20.527 1.00 91.75 74 ILE A O 1
ATOM 591 N N . PRO A 1 75 ? 13.193 1.248 -20.413 1.00 94.94 75 PRO A N 1
ATOM 592 C CA . PRO A 1 75 ? 12.550 0.420 -21.416 1.00 94.94 75 PRO A CA 1
ATOM 593 C C . PRO A 1 75 ? 11.223 -0.108 -20.856 1.00 94.94 75 PRO A C 1
ATOM 595 O O . PRO A 1 75 ? 11.120 -0.499 -19.690 1.00 94.94 75 PRO A O 1
ATOM 598 N N . ARG A 1 76 ? 10.168 -0.073 -21.674 1.00 94.75 76 ARG A N 1
ATOM 599 C CA . ARG A 1 76 ? 8.802 -0.379 -21.238 1.00 94.75 76 ARG A CA 1
ATOM 600 C C . ARG A 1 76 ? 8.190 -1.528 -22.016 1.00 94.75 76 ARG A C 1
ATOM 602 O O . ARG A 1 76 ? 8.484 -1.748 -23.187 1.00 94.75 76 ARG A O 1
ATOM 609 N N . LYS A 1 77 ? 7.236 -2.191 -21.374 1.00 95.56 77 LYS A N 1
ATOM 610 C CA . LYS A 1 77 ? 6.293 -3.118 -21.998 1.00 95.56 77 LYS A CA 1
ATOM 611 C C . LYS A 1 77 ? 4.874 -2.874 -21.507 1.00 95.56 77 LYS A C 1
ATOM 613 O O . LYS A 1 77 ? 4.657 -2.304 -20.437 1.00 95.56 77 LYS A O 1
ATOM 618 N N . CYS A 1 78 ? 3.892 -3.319 -22.281 1.00 94.75 78 CYS A N 1
ATOM 619 C CA . CYS A 1 78 ? 2.495 -3.266 -21.876 1.00 94.75 78 CYS A CA 1
ATOM 620 C C . CYS A 1 78 ? 2.213 -4.232 -20.715 1.00 94.75 78 CYS A C 1
ATOM 622 O O . CYS A 1 78 ? 2.519 -5.418 -20.805 1.00 94.75 78 CYS A O 1
ATOM 624 N N . ASP A 1 79 ? 1.549 -3.747 -19.662 1.00 92.88 79 ASP A N 1
ATOM 625 C CA . ASP A 1 79 ? 1.148 -4.550 -18.495 1.00 92.88 79 ASP A CA 1
ATOM 626 C C . ASP A 1 79 ? 0.127 -5.654 -18.805 1.00 92.88 79 ASP A C 1
ATOM 628 O O . ASP A 1 79 ? -0.106 -6.523 -17.973 1.00 92.88 79 ASP A O 1
ATOM 632 N N . THR A 1 80 ? -0.512 -5.589 -19.974 1.00 91.69 80 THR A N 1
ATOM 633 C CA . THR A 1 80 ? -1.592 -6.494 -20.375 1.00 91.69 80 THR A CA 1
ATOM 634 C C . THR A 1 80 ? -1.107 -7.548 -21.367 1.00 91.69 80 THR A C 1
ATOM 636 O O . THR A 1 80 ? -1.333 -8.731 -21.153 1.00 91.69 80 THR A O 1
ATOM 639 N N . CYS A 1 81 ? -0.445 -7.138 -22.455 1.00 94.81 81 CYS A N 1
ATOM 640 C CA . CYS A 1 81 ? -0.006 -8.057 -23.514 1.00 94.81 81 CYS A CA 1
ATOM 641 C C . CYS A 1 81 ? 1.501 -8.348 -23.502 1.00 94.81 81 CYS A C 1
ATOM 643 O O . CYS A 1 81 ? 1.966 -9.143 -24.309 1.00 94.81 81 CYS A O 1
ATOM 645 N N . GLY A 1 82 ? 2.282 -7.682 -22.644 1.00 93.50 82 GLY A N 1
ATOM 646 C CA . GLY A 1 82 ? 3.728 -7.892 -22.529 1.00 93.50 82 GLY A CA 1
ATOM 647 C C . GLY A 1 82 ? 4.574 -7.352 -23.688 1.00 93.50 82 GLY A C 1
ATOM 648 O O . GLY A 1 82 ? 5.797 -7.378 -23.584 1.00 93.50 82 GLY A O 1
ATOM 649 N N . ILE A 1 83 ? 3.962 -6.838 -24.760 1.00 95.31 83 ILE A N 1
ATOM 650 C CA . ILE A 1 83 ? 4.689 -6.304 -25.920 1.00 95.31 83 ILE A CA 1
ATOM 651 C C . ILE A 1 83 ? 5.467 -5.048 -25.524 1.00 95.31 83 ILE A C 1
ATOM 653 O O . ILE A 1 83 ? 4.936 -4.171 -24.832 1.00 95.31 83 ILE A O 1
ATOM 657 N N . GLY A 1 84 ? 6.724 -4.986 -25.971 1.00 93.25 84 GLY A N 1
ATOM 658 C CA . GLY A 1 84 ? 7.604 -3.837 -25.791 1.00 93.25 84 GLY A CA 1
ATOM 659 C C . GLY A 1 84 ? 7.020 -2.572 -26.417 1.00 93.25 84 GLY A C 1
ATOM 660 O O . GLY A 1 84 ? 6.381 -2.612 -27.466 1.00 93.25 84 GLY A O 1
ATOM 661 N N . THR A 1 85 ? 7.222 -1.443 -25.753 1.00 91.88 85 THR A N 1
ATOM 662 C CA . THR A 1 85 ? 6.808 -0.123 -26.235 1.00 91.88 85 THR A CA 1
ATOM 663 C C . THR A 1 85 ? 7.992 0.824 -26.244 1.00 91.88 85 THR A C 1
ATOM 665 O O . THR A 1 85 ? 9.045 0.506 -25.695 1.00 91.88 85 THR A O 1
ATOM 668 N N . GLU A 1 86 ? 7.800 2.019 -26.801 1.00 92.44 86 GLU A N 1
ATOM 669 C CA . GLU A 1 86 ? 8.798 3.082 -26.713 1.00 92.44 86 GLU A CA 1
ATOM 670 C C . GLU A 1 86 ? 9.248 3.304 -25.254 1.00 92.44 86 GLU A C 1
ATOM 672 O O . GLU A 1 86 ? 8.401 3.297 -24.338 1.00 92.44 86 GLU A O 1
ATOM 677 N N . PRO A 1 87 ? 10.557 3.493 -25.016 1.00 92.94 87 PRO A N 1
ATOM 678 C CA . PRO A 1 87 ? 11.084 3.812 -23.695 1.00 92.94 87 PRO A CA 1
ATOM 679 C C . PRO A 1 87 ? 10.383 5.020 -23.062 1.00 92.94 87 PRO A C 1
ATOM 681 O O . PRO A 1 87 ? 9.862 5.902 -23.745 1.00 92.94 87 PRO A O 1
ATOM 684 N N . ASP A 1 88 ? 10.307 5.040 -21.734 1.00 90.94 88 ASP A N 1
ATOM 685 C CA . ASP A 1 88 ? 9.837 6.210 -20.996 1.00 90.94 88 ASP A CA 1
ATOM 686 C C . ASP A 1 88 ? 10.974 7.216 -20.873 1.00 90.94 88 ASP A C 1
ATOM 688 O O . ASP A 1 88 ? 11.891 7.012 -20.081 1.00 90.94 88 ASP A O 1
ATOM 692 N N . THR A 1 89 ? 10.909 8.298 -21.641 1.00 88.50 89 THR A N 1
ATOM 693 C CA . THR A 1 89 ? 11.907 9.377 -21.598 1.00 88.50 89 THR A CA 1
ATOM 694 C C . THR A 1 89 ? 11.744 10.283 -20.378 1.00 88.50 89 THR A C 1
ATOM 696 O O . THR A 1 89 ? 12.653 11.032 -20.019 1.00 88.50 89 THR A O 1
ATOM 699 N N . LEU A 1 90 ? 10.597 10.207 -19.695 1.00 86.94 90 LEU A N 1
ATOM 700 C CA . LEU A 1 90 ? 10.326 10.952 -18.473 1.00 86.94 90 LEU A CA 1
ATOM 701 C C . LEU A 1 90 ? 9.787 10.004 -17.397 1.00 86.94 90 LEU A C 1
ATOM 703 O O . LEU A 1 90 ? 8.632 10.136 -16.966 1.00 86.94 90 LEU A O 1
ATOM 707 N N . PRO A 1 91 ? 10.620 9.060 -16.922 1.00 87.31 91 PRO A N 1
ATOM 708 C CA . PRO A 1 91 ? 10.183 8.088 -15.940 1.00 87.31 91 PRO A CA 1
ATOM 709 C C . PRO A 1 91 ? 9.749 8.786 -14.659 1.00 87.31 91 PRO A C 1
ATOM 711 O O . PRO A 1 91 ? 10.303 9.801 -14.234 1.00 87.31 91 PRO A O 1
ATOM 714 N N . ARG A 1 92 ? 8.736 8.229 -14.010 1.00 86.69 92 ARG A N 1
ATOM 715 C CA . ARG A 1 92 ? 8.194 8.792 -12.776 1.00 86.69 92 ARG A CA 1
ATOM 716 C C . ARG A 1 92 ? 8.465 7.817 -11.658 1.00 86.69 92 ARG A C 1
ATOM 718 O O . ARG A 1 92 ? 7.976 6.705 -11.713 1.00 86.69 92 ARG A O 1
ATOM 725 N N . PHE A 1 93 ? 9.193 8.234 -10.641 1.00 84.50 93 PHE A N 1
ATOM 726 C CA . PHE A 1 93 ? 9.479 7.453 -9.446 1.00 84.50 93 PHE A CA 1
ATOM 727 C C . PHE A 1 93 ? 8.712 8.013 -8.264 1.00 84.50 93 PHE A C 1
ATOM 729 O O . PHE A 1 93 ? 8.614 9.229 -8.099 1.00 84.50 93 PHE A O 1
ATOM 736 N N . SER A 1 94 ? 8.155 7.138 -7.437 1.00 78.38 94 SER A N 1
ATOM 737 C CA . SER A 1 94 ? 7.353 7.539 -6.284 1.00 78.38 94 SER A CA 1
ATOM 738 C C . SER A 1 94 ? 8.195 8.311 -5.269 1.00 78.38 94 SER A C 1
ATOM 740 O O . SER A 1 94 ? 9.242 7.846 -4.847 1.00 78.38 94 SER A O 1
ATOM 742 N N . ILE A 1 95 ? 7.746 9.488 -4.822 1.00 71.00 95 ILE A N 1
ATOM 743 C CA . ILE A 1 95 ? 8.463 10.220 -3.756 1.00 71.00 95 ILE A CA 1
ATOM 744 C C . ILE A 1 95 ? 8.429 9.451 -2.420 1.00 71.00 95 ILE A C 1
ATOM 746 O O . ILE A 1 95 ? 9.471 9.365 -1.771 1.00 71.00 95 ILE A O 1
ATOM 750 N N . PRO A 1 96 ? 7.285 8.875 -1.987 1.00 62.53 96 PRO A N 1
ATOM 751 C CA . PRO A 1 96 ? 7.247 8.012 -0.804 1.00 62.53 96 PRO A CA 1
ATOM 752 C C . PRO A 1 96 ? 8.098 6.738 -0.918 1.00 62.53 96 PRO A C 1
ATOM 754 O O . PRO A 1 96 ? 8.574 6.243 0.098 1.00 62.53 96 PRO A O 1
ATOM 757 N N . HIS A 1 97 ? 8.289 6.216 -2.134 1.00 69.12 97 HIS A N 1
ATOM 758 C CA . HIS A 1 97 ? 9.054 4.994 -2.398 1.00 69.12 97 HIS A CA 1
ATOM 759 C C . HIS A 1 97 ? 10.002 5.218 -3.571 1.00 69.12 97 HIS A C 1
ATOM 761 O O . HIS A 1 97 ? 9.717 4.825 -4.699 1.00 69.12 97 HIS A O 1
ATOM 767 N N . SER A 1 98 ? 11.127 5.873 -3.301 1.00 70.69 98 SER A N 1
ATOM 768 C CA . SER A 1 98 ? 12.009 6.416 -4.337 1.00 70.69 98 SER A CA 1
ATOM 769 C C . SER A 1 98 ? 12.559 5.397 -5.331 1.00 70.69 98 SER A C 1
ATOM 771 O O . SER A 1 98 ? 12.834 5.742 -6.471 1.00 70.69 98 SER A O 1
ATOM 773 N N . ALA A 1 99 ? 12.669 4.130 -4.942 1.00 74.44 99 ALA A N 1
ATOM 774 C CA . ALA A 1 99 ? 13.114 3.068 -5.841 1.00 74.44 99 ALA A CA 1
ATOM 775 C C . ALA A 1 99 ? 12.020 2.560 -6.801 1.00 74.44 99 ALA A C 1
ATOM 777 O O . ALA A 1 99 ? 12.322 1.790 -7.704 1.00 74.44 99 ALA A O 1
ATOM 778 N N . LEU A 1 100 ? 10.754 2.952 -6.612 1.00 82.19 100 LEU A N 1
ATOM 779 C CA . LEU A 1 100 ? 9.634 2.387 -7.358 1.00 82.19 100 LEU A CA 1
ATOM 780 C C . LEU A 1 100 ? 9.222 3.281 -8.523 1.00 82.19 100 LEU A C 1
ATOM 782 O O . LEU A 1 100 ? 8.729 4.399 -8.327 1.00 82.19 100 LEU A O 1
ATOM 786 N N . TYR A 1 101 ? 9.347 2.742 -9.731 1.00 86.75 101 TYR A N 1
ATOM 787 C CA . TYR A 1 101 ? 8.791 3.334 -10.938 1.00 86.75 101 TYR A CA 1
ATOM 788 C C . TYR A 1 101 ? 7.256 3.354 -10.880 1.00 86.75 101 TYR A C 1
ATOM 790 O O . TYR A 1 101 ? 6.602 2.411 -10.444 1.00 86.75 101 TYR A O 1
ATOM 798 N N . MET A 1 102 ? 6.642 4.433 -11.339 1.00 86.62 102 MET A N 1
ATOM 799 C CA . MET A 1 102 ? 5.201 4.608 -11.419 1.00 86.62 102 MET A CA 1
ATOM 800 C C . MET A 1 102 ? 4.742 4.337 -12.842 1.00 86.62 102 MET A C 1
ATOM 802 O O . MET A 1 102 ? 5.016 5.133 -13.743 1.00 86.62 102 MET A O 1
ATOM 806 N N . ALA A 1 103 ? 3.964 3.264 -13.008 1.00 89.25 103 ALA A N 1
ATOM 807 C CA . ALA A 1 103 ? 3.431 2.856 -14.302 1.00 89.25 103 ALA A CA 1
ATOM 808 C C . ALA A 1 103 ? 2.828 4.042 -15.073 1.00 89.25 103 ALA A C 1
ATOM 810 O O . ALA A 1 103 ? 2.011 4.813 -14.542 1.00 89.25 103 ALA A O 1
ATOM 811 N N . SER A 1 104 ? 3.239 4.193 -16.329 1.00 86.06 104 SER A N 1
ATOM 812 C CA . SER A 1 104 ? 2.825 5.292 -17.198 1.00 86.06 104 SER A CA 1
ATOM 813 C C . SER A 1 104 ? 1.700 4.872 -18.138 1.00 86.06 104 SER A C 1
ATOM 815 O O . SER A 1 104 ? 1.625 3.707 -18.516 1.00 86.06 104 SER A O 1
ATOM 817 N N . PRO A 1 105 ? 0.762 5.766 -18.488 1.00 88.62 105 PRO A N 1
ATOM 818 C CA . PRO A 1 105 ? -0.206 5.457 -19.529 1.00 88.62 105 PRO A CA 1
ATOM 819 C C . PRO A 1 105 ? 0.522 5.320 -20.871 1.00 88.62 105 PRO A C 1
ATOM 821 O O . PRO A 1 105 ? 1.389 6.128 -21.194 1.00 88.62 105 PRO A O 1
ATOM 824 N N . ILE A 1 106 ? 0.149 4.305 -21.643 1.00 91.75 106 ILE A N 1
ATOM 825 C CA . ILE A 1 106 ? 0.631 4.063 -23.006 1.00 91.75 106 ILE A CA 1
ATOM 826 C C . ILE A 1 106 ? -0.565 3.792 -23.917 1.00 91.75 106 ILE A C 1
ATOM 828 O O . ILE A 1 106 ? -1.616 3.335 -23.455 1.00 91.75 106 ILE A O 1
ATOM 832 N N . LYS A 1 107 ? -0.390 3.998 -25.220 1.00 92.38 107 LYS A N 1
ATOM 833 C CA . LYS A 1 107 ? -1.331 3.530 -26.239 1.00 92.38 107 LYS A CA 1
ATOM 834 C C . LYS A 1 107 ? -0.780 2.243 -26.846 1.00 92.38 107 LYS A C 1
ATOM 836 O O . LYS A 1 107 ? 0.254 2.273 -27.501 1.00 92.38 107 LYS A O 1
ATOM 841 N N . CYS A 1 108 ? -1.420 1.105 -26.576 1.00 93.62 108 CYS A N 1
ATOM 842 C CA . CYS A 1 108 ? -0.914 -0.194 -27.019 1.00 93.62 108 CYS A CA 1
ATOM 843 C C . CYS A 1 108 ? -1.630 -0.648 -28.292 1.00 93.62 108 CYS A C 1
ATOM 845 O O . CYS A 1 108 ? -2.829 -0.911 -28.268 1.00 93.62 108 CYS A O 1
ATOM 847 N N . THR A 1 109 ? -0.887 -0.782 -29.387 1.00 92.06 109 THR A N 1
ATOM 848 C CA . THR A 1 109 ? -1.397 -1.159 -30.717 1.00 92.06 109 THR A CA 1
ATOM 849 C C . THR A 1 109 ? -1.413 -2.666 -30.971 1.00 92.06 109 THR A C 1
ATOM 851 O O . THR A 1 109 ? -1.715 -3.089 -32.083 1.00 92.06 109 THR A O 1
ATOM 854 N N . SER A 1 110 ? -1.110 -3.496 -29.966 1.00 93.06 110 SER A N 1
ATOM 855 C CA . SER A 1 110 ? -1.097 -4.948 -30.155 1.00 93.06 110 SER A CA 1
ATOM 856 C C . SER A 1 110 ? -2.481 -5.496 -30.527 1.00 93.06 110 SER A C 1
ATOM 858 O O . SER A 1 110 ? -3.487 -4.938 -30.074 1.00 93.06 110 SER A O 1
ATOM 860 N N . PRO A 1 111 ? -2.565 -6.630 -31.250 1.00 93.31 111 PRO A N 1
ATOM 861 C CA . PRO A 1 111 ? -3.844 -7.277 -31.556 1.00 93.31 111 PRO A CA 1
ATOM 862 C C . PRO A 1 111 ? -4.685 -7.571 -30.304 1.00 93.31 111 PRO A C 1
ATOM 864 O O . PRO A 1 111 ? -5.896 -7.375 -30.305 1.00 93.31 111 PRO A O 1
ATOM 867 N N . THR A 1 112 ? -4.036 -7.956 -29.199 1.00 92.44 112 THR A N 1
ATOM 868 C CA . THR A 1 112 ? -4.680 -8.199 -27.895 1.00 92.44 112 THR A CA 1
ATOM 869 C C . THR A 1 112 ? -5.272 -6.931 -27.272 1.00 92.44 112 THR A C 1
ATOM 871 O O . THR A 1 112 ? -6.271 -6.990 -26.560 1.00 92.44 112 THR A O 1
ATOM 874 N N . CYS A 1 113 ? -4.645 -5.774 -27.491 1.00 91.69 113 CYS A N 1
ATOM 875 C CA . CYS A 1 113 ? -5.032 -4.513 -26.858 1.00 91.69 113 CYS A CA 1
ATOM 876 C C . CYS A 1 113 ? -5.851 -3.590 -27.766 1.00 91.69 113 CYS A C 1
ATOM 878 O O . CYS A 1 113 ? -6.436 -2.642 -27.243 1.00 91.69 113 CYS A O 1
ATOM 880 N N . GLN A 1 114 ? -5.896 -3.856 -29.075 1.00 92.00 114 GLN A N 1
ATOM 881 C CA . GLN A 1 114 ? -6.716 -3.164 -30.077 1.00 92.00 114 GLN A CA 1
ATOM 882 C C . GLN A 1 114 ? -6.572 -1.629 -30.047 1.00 92.00 114 GLN A C 1
ATOM 884 O O . GLN A 1 114 ? -7.548 -0.893 -30.153 1.00 92.00 114 GLN A O 1
ATOM 889 N N . GLY A 1 115 ? -5.351 -1.117 -29.847 1.00 87.56 115 GLY A N 1
ATOM 890 C CA . GLY A 1 115 ? -5.097 0.331 -29.790 1.00 87.56 115 GLY A CA 1
ATOM 891 C C . GLY A 1 115 ? -5.520 1.006 -28.478 1.00 87.56 115 GLY A C 1
ATOM 892 O O . GLY A 1 115 ? -5.484 2.235 -28.387 1.00 87.56 115 GLY A O 1
ATOM 893 N N . GLY A 1 116 ? -5.931 0.231 -27.471 1.00 90.12 116 GLY A N 1
ATOM 894 C CA . GLY A 1 116 ? -6.445 0.735 -26.204 1.00 90.12 116 GLY A CA 1
ATOM 895 C C . GLY A 1 116 ? -5.397 1.429 -25.327 1.00 90.12 116 GLY A C 1
ATOM 896 O O . GLY A 1 116 ? -4.193 1.161 -25.395 1.00 90.12 116 GLY A O 1
ATOM 897 N N . ASN A 1 117 ? -5.886 2.293 -24.433 1.00 90.50 117 ASN A N 1
ATOM 898 C CA . ASN A 1 117 ? -5.079 2.881 -23.367 1.00 90.50 117 ASN A CA 1
ATOM 899 C C . ASN A 1 117 ? -4.725 1.798 -22.339 1.00 90.50 117 ASN A C 1
ATOM 901 O O . ASN A 1 117 ? -5.603 1.200 -21.709 1.00 90.50 117 ASN A O 1
ATOM 905 N N . ARG A 1 118 ? -3.429 1.542 -22.177 1.00 91.94 118 ARG A N 1
ATOM 906 C CA . ARG A 1 118 ? -2.866 0.550 -21.254 1.00 91.94 118 ARG A CA 1
ATOM 907 C C . ARG A 1 118 ? -1.843 1.208 -20.338 1.00 91.94 118 ARG A C 1
ATOM 909 O O . ARG A 1 118 ? -1.663 2.427 -20.362 1.00 91.94 118 ARG A O 1
ATOM 916 N N . ARG A 1 119 ? -1.181 0.406 -19.505 1.00 90.81 119 ARG A N 1
ATOM 917 C CA . ARG A 1 119 ? -0.052 0.866 -18.697 1.00 90.81 119 ARG A CA 1
ATOM 918 C C . ARG A 1 119 ? 1.251 0.296 -19.237 1.00 90.81 119 ARG A C 1
ATOM 920 O O . ARG A 1 119 ? 1.331 -0.890 -19.539 1.00 90.81 119 ARG A O 1
ATOM 927 N N . GLY A 1 120 ? 2.246 1.162 -19.346 1.00 92.75 120 GLY A N 1
ATOM 928 C CA . GLY A 1 120 ? 3.635 0.820 -19.567 1.00 92.75 120 GLY A CA 1
ATOM 929 C C . GLY A 1 120 ? 4.290 0.551 -18.222 1.00 92.75 120 GLY A C 1
ATOM 930 O O . GLY A 1 120 ? 4.226 1.385 -17.313 1.00 92.75 120 GLY A O 1
ATOM 931 N N . ILE A 1 121 ? 4.881 -0.628 -18.102 1.00 93.81 121 ILE A N 1
ATOM 932 C CA . ILE A 1 121 ? 5.674 -1.064 -16.954 1.00 93.81 121 ILE A CA 1
ATOM 933 C C . ILE A 1 121 ? 7.112 -1.305 -17.419 1.00 93.81 121 ILE A C 1
ATOM 935 O O . ILE A 1 121 ? 7.304 -1.552 -18.612 1.00 93.81 121 ILE A O 1
ATOM 939 N N . PRO A 1 122 ? 8.115 -1.248 -16.532 1.00 94.25 122 PRO A N 1
ATOM 940 C CA . PRO A 1 122 ? 9.493 -1.500 -16.921 1.00 94.25 122 PRO A CA 1
ATOM 941 C C . PRO A 1 122 ? 9.669 -2.917 -17.476 1.00 94.25 122 PRO A C 1
ATOM 943 O O . PRO A 1 122 ? 9.053 -3.874 -16.991 1.00 94.25 122 PRO A O 1
ATOM 946 N N . SER A 1 123 ? 10.490 -3.063 -18.513 1.00 93.56 123 SER A N 1
ATOM 947 C CA . SER A 1 123 ? 10.844 -4.370 -19.083 1.00 93.56 123 SER A CA 1
ATOM 948 C C . SER A 1 123 ? 12.152 -4.939 -18.528 1.00 93.56 123 SER A C 1
ATOM 950 O O . SER A 1 123 ? 12.429 -6.110 -18.758 1.00 93.56 123 SER A O 1
ATOM 952 N N . ASP A 1 124 ? 12.918 -4.139 -17.790 1.00 89.94 124 ASP A N 1
ATOM 953 C CA . ASP A 1 124 ? 14.261 -4.410 -17.253 1.00 89.94 124 ASP A CA 1
ATOM 954 C C . ASP A 1 124 ? 14.261 -4.852 -15.776 1.00 89.94 124 ASP A C 1
ATOM 956 O O . ASP A 1 124 ? 15.247 -4.683 -15.067 1.00 89.94 124 ASP A O 1
ATOM 960 N N . ASN A 1 125 ? 13.144 -5.401 -15.292 1.00 83.25 125 ASN A N 1
ATOM 961 C CA . ASN A 1 125 ? 12.926 -5.774 -13.887 1.00 83.25 125 ASN A CA 1
ATOM 962 C C . ASN A 1 125 ? 12.982 -4.612 -12.879 1.00 83.25 125 ASN A C 1
ATOM 964 O O . ASN A 1 125 ? 12.918 -4.873 -11.676 1.00 83.25 125 ASN A O 1
ATOM 968 N N . THR A 1 126 ? 13.021 -3.347 -13.320 1.00 85.81 126 THR A N 1
ATOM 969 C CA . THR A 1 126 ? 12.905 -2.205 -12.404 1.00 85.81 126 THR A CA 1
ATOM 970 C C . THR A 1 126 ? 11.625 -2.337 -11.563 1.00 85.81 126 THR A C 1
ATOM 972 O O . THR A 1 126 ? 10.525 -2.443 -12.128 1.00 85.81 126 THR A O 1
ATOM 975 N N . PRO A 1 127 ? 11.725 -2.314 -10.218 1.00 84.19 127 PRO A N 1
ATOM 976 C CA . PRO A 1 127 ? 10.568 -2.371 -9.337 1.00 84.19 127 PRO A CA 1
ATOM 977 C C . PRO A 1 127 ? 9.580 -1.249 -9.645 1.00 84.19 127 PRO A C 1
ATOM 979 O O . PRO A 1 127 ? 9.958 -0.086 -9.815 1.00 84.19 127 PRO A O 1
ATOM 982 N N . TRP A 1 128 ? 8.292 -1.576 -9.697 1.00 87.19 128 TRP A N 1
ATOM 983 C CA . TRP A 1 128 ? 7.272 -0.615 -10.088 1.00 87.19 128 TRP A CA 1
ATOM 984 C C . TRP A 1 128 ? 5.988 -0.752 -9.281 1.00 87.19 128 TRP A C 1
ATOM 986 O O . TRP A 1 128 ? 5.690 -1.785 -8.688 1.00 87.19 128 TRP A O 1
ATOM 996 N N . LEU A 1 129 ? 5.208 0.323 -9.275 1.00 81.69 129 LEU A N 1
ATOM 997 C CA . LEU A 1 129 ? 3.880 0.378 -8.696 1.00 81.69 129 LEU A CA 1
ATOM 998 C C . LEU A 1 129 ? 2.869 0.862 -9.730 1.00 81.69 129 LEU A C 1
ATOM 1000 O O . LEU A 1 129 ? 3.139 1.730 -10.571 1.00 81.69 129 LEU A O 1
ATOM 1004 N N . ARG A 1 130 ? 1.663 0.302 -9.664 1.00 77.81 130 ARG A N 1
ATOM 1005 C CA . ARG A 1 130 ? 0.529 0.798 -10.440 1.00 77.81 130 ARG A CA 1
ATOM 1006 C C . ARG A 1 130 ? 0.168 2.179 -9.883 1.00 77.81 130 ARG A C 1
ATOM 1008 O O . ARG A 1 130 ? -0.016 2.316 -8.677 1.00 77.81 130 ARG A O 1
ATOM 1015 N N . SER A 1 131 ? 0.128 3.201 -10.749 1.00 66.75 131 SER A N 1
ATOM 1016 C CA . SER A 1 131 ? -0.171 4.591 -10.359 1.00 66.75 131 SER A CA 1
ATOM 1017 C C . SER A 1 131 ? -1.315 4.644 -9.347 1.00 66.75 131 SER A C 1
ATOM 1019 O O . SER A 1 131 ? -2.345 4.008 -9.566 1.00 66.75 131 SER A O 1
ATOM 1021 N N . TYR A 1 132 ? -1.116 5.395 -8.257 1.00 54.78 132 TYR A N 1
ATOM 1022 C CA . TYR A 1 132 ? -2.074 5.542 -7.164 1.00 54.78 132 TYR A CA 1
ATOM 1023 C C . TYR A 1 132 ? -3.428 6.021 -7.697 1.00 54.78 132 TYR A C 1
ATOM 1025 O O . TYR A 1 132 ? -3.655 7.227 -7.857 1.00 54.78 132 TYR A O 1
ATOM 1033 N N . THR A 1 133 ? -4.344 5.094 -7.965 1.00 44.44 133 THR A N 1
ATOM 1034 C CA . THR A 1 133 ? -5.727 5.442 -8.253 1.00 44.44 133 THR A CA 1
ATOM 1035 C C . THR A 1 133 ? -6.291 6.107 -7.004 1.00 44.44 133 THR A C 1
ATOM 1037 O O . THR A 1 133 ? -6.367 5.525 -5.923 1.00 44.44 133 THR A O 1
ATOM 1040 N N . LYS A 1 134 ? -6.651 7.388 -7.141 1.00 42.91 134 LYS A N 1
ATOM 1041 C CA . LYS A 1 134 ? -7.692 7.966 -6.296 1.00 42.91 134 LYS A CA 1
ATOM 1042 C C . LYS A 1 134 ? -8.936 7.115 -6.573 1.00 42.91 134 LYS A C 1
ATOM 1044 O O . LYS A 1 134 ? -9.335 7.053 -7.729 1.00 42.91 134 LYS A O 1
ATOM 1049 N N . ASN A 1 135 ? -9.518 6.523 -5.532 1.00 35.03 135 ASN A N 1
ATOM 1050 C CA . ASN A 1 135 ? -10.871 5.942 -5.464 1.00 35.03 135 ASN A CA 1
ATOM 1051 C C . ASN A 1 135 ? -10.952 4.403 -5.450 1.00 35.03 135 ASN A C 1
ATOM 1053 O O . ASN A 1 135 ? -10.349 3.726 -6.275 1.00 35.03 135 ASN A O 1
ATOM 1057 N N . GLY A 1 136 ? -11.776 3.912 -4.511 1.00 36.72 136 GLY A N 1
ATOM 1058 C CA . GLY A 1 136 ? -12.235 2.526 -4.339 1.00 36.72 136 GLY A CA 1
ATOM 1059 C C . GLY A 1 136 ? -11.226 1.672 -3.579 1.00 36.72 136 GLY A C 1
ATOM 1060 O O . GLY A 1 136 ? -10.224 1.262 -4.145 1.00 36.72 136 GLY A O 1
ATOM 1061 N N . VAL A 1 137 ? -11.374 1.378 -2.281 1.00 41.41 137 VAL A N 1
ATOM 1062 C CA . VAL A 1 137 ? -12.325 0.381 -1.714 1.00 41.41 137 VAL A CA 1
ATOM 1063 C C . VAL A 1 137 ? -12.492 -0.876 -2.589 1.00 41.41 137 VAL A C 1
ATOM 1065 O O . VAL A 1 137 ? -13.497 -1.570 -2.531 1.00 41.41 137 VAL A O 1
ATOM 1068 N N . THR A 1 138 ? -11.501 -1.182 -3.418 1.00 40.38 138 THR A N 1
ATOM 1069 C CA . THR A 1 138 ? -11.405 -2.460 -4.113 1.00 40.38 138 THR A CA 1
ATOM 1070 C C . THR A 1 138 ? -10.586 -3.340 -3.189 1.00 40.38 138 THR A C 1
ATOM 1072 O O . THR A 1 138 ? -9.412 -3.047 -2.995 1.00 40.38 138 THR A O 1
ATOM 1075 N N . GLN A 1 139 ? -11.271 -4.283 -2.528 1.00 52.66 139 GLN A N 1
ATOM 1076 C CA . GLN A 1 139 ? -10.742 -5.372 -1.694 1.00 52.66 139 GLN A CA 1
ATOM 1077 C C . GLN A 1 139 ? -9.325 -5.121 -1.183 1.00 52.66 139 GLN A C 1
ATOM 1079 O O . GLN A 1 139 ? -8.349 -5.548 -1.795 1.00 52.66 139 GLN A O 1
ATOM 1084 N N . LEU A 1 140 ? -9.232 -4.403 -0.062 1.00 64.94 140 LEU A N 1
ATOM 1085 C CA . LEU A 1 140 ? -7.968 -4.303 0.649 1.00 64.94 140 LEU A CA 1
ATOM 1086 C C . LEU A 1 140 ? -7.479 -5.734 0.897 1.00 64.94 140 LEU A C 1
ATOM 1088 O O . LEU A 1 140 ? -8.201 -6.507 1.528 1.00 64.94 140 LEU A O 1
ATOM 1092 N N . ARG A 1 141 ? -6.286 -6.091 0.406 1.00 79.25 141 ARG A N 1
ATOM 1093 C CA . ARG A 1 141 ? -5.694 -7.440 0.565 1.00 79.25 141 ARG A CA 1
ATOM 1094 C C . ARG A 1 141 ? -5.562 -7.846 2.032 1.00 79.25 141 ARG A C 1
ATOM 1096 O O . ARG A 1 141 ? -5.390 -9.006 2.379 1.00 79.25 141 ARG A O 1
ATOM 1103 N N . LEU A 1 142 ? -5.646 -6.860 2.918 1.00 83.31 142 LEU A N 1
ATOM 1104 C CA . LEU A 1 142 ? -5.613 -7.029 4.358 1.00 83.31 142 LEU A CA 1
ATOM 1105 C C . LEU A 1 142 ? -6.988 -7.235 4.997 1.00 83.31 142 LEU A C 1
ATOM 1107 O O . LEU A 1 142 ? -7.042 -7.328 6.218 1.00 83.31 142 LEU A O 1
ATOM 1111 N N . VAL A 1 143 ? -8.084 -7.291 4.237 1.00 87.94 143 VAL A N 1
ATOM 1112 C CA . VAL A 1 143 ? -9.417 -7.645 4.747 1.00 87.94 143 VAL A CA 1
ATOM 1113 C C . VAL A 1 143 ? -9.612 -9.149 4.609 1.00 87.94 143 VAL A C 1
ATOM 1115 O O . VAL A 1 143 ? -9.496 -9.709 3.522 1.00 87.94 143 VAL A O 1
ATOM 1118 N N . ARG A 1 144 ? -9.940 -9.789 5.727 1.00 89.06 144 ARG A N 1
ATOM 1119 C CA . ARG A 1 144 ? -10.202 -11.221 5.814 1.00 89.06 144 ARG A CA 1
ATOM 1120 C C . ARG A 1 144 ? -11.487 -11.581 5.080 1.00 89.06 144 ARG A C 1
ATOM 1122 O O . ARG A 1 144 ? -12.499 -10.888 5.210 1.00 89.06 144 ARG A O 1
ATOM 1129 N N . ALA A 1 145 ? -11.447 -12.664 4.307 1.00 86.62 145 ALA A N 1
ATOM 1130 C CA . ALA A 1 145 ? -12.628 -13.168 3.622 1.00 86.62 145 ALA A CA 1
ATOM 1131 C C . ALA A 1 145 ? -13.631 -13.731 4.639 1.00 86.62 145 ALA A C 1
ATOM 1133 O O . ALA A 1 145 ? -13.243 -14.350 5.625 1.00 86.62 145 ALA A O 1
ATOM 1134 N N . SER A 1 146 ? -14.931 -13.562 4.383 1.00 82.31 146 SER A N 1
ATOM 1135 C CA . SER A 1 146 ? -15.991 -13.969 5.319 1.00 82.31 146 SER A CA 1
ATOM 1136 C C . SER A 1 146 ? -15.934 -15.450 5.711 1.00 82.31 146 SER A C 1
ATOM 1138 O O . SER A 1 146 ? -16.247 -15.788 6.847 1.00 82.31 146 SER A O 1
ATOM 1140 N N . LYS A 1 147 ? -15.492 -16.321 4.794 1.00 84.81 147 LYS A N 1
ATOM 1141 C CA . LYS A 1 147 ? -15.317 -17.762 5.039 1.00 84.81 147 LYS A CA 1
ATOM 1142 C C . LYS A 1 147 ? -14.247 -18.085 6.094 1.00 84.81 147 LYS A C 1
ATOM 1144 O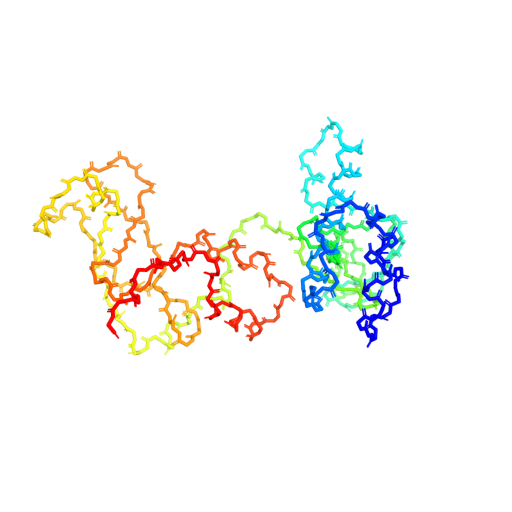 O . LYS A 1 147 ? -14.343 -19.117 6.741 1.00 84.81 147 LYS A O 1
ATOM 1149 N N . ASP A 1 148 ? -13.278 -17.192 6.296 1.00 85.50 148 ASP A N 1
ATOM 1150 C CA . ASP A 1 148 ? -12.138 -17.393 7.199 1.00 85.50 148 ASP A CA 1
ATOM 1151 C C . ASP A 1 148 ? -12.371 -16.727 8.575 1.00 85.50 148 ASP A C 1
ATOM 1153 O O . ASP A 1 148 ? -11.445 -16.585 9.378 1.00 85.50 148 ASP A O 1
ATOM 1157 N N . CYS A 1 149 ? -13.600 -16.267 8.848 1.00 87.19 149 CYS A N 1
ATOM 1158 C CA . CYS A 1 149 ? -13.992 -15.557 10.071 1.00 87.19 149 CYS A CA 1
ATOM 1159 C C . CYS A 1 149 ? -14.767 -16.430 11.075 1.00 87.19 149 CYS A C 1
ATOM 1161 O O . CYS A 1 149 ? -15.327 -15.883 12.019 1.00 87.19 149 CYS A O 1
ATOM 1163 N N . SER A 1 150 ? -14.821 -17.754 10.899 1.00 86.69 150 SER A N 1
ATOM 1164 C CA . SER A 1 150 ? -15.634 -18.659 11.735 1.00 86.69 150 SER A CA 1
ATOM 1165 C C . SER A 1 1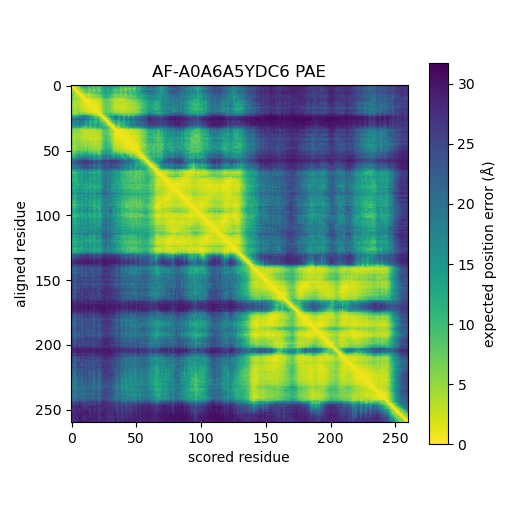50 ? -15.295 -18.617 13.231 1.00 86.69 150 SER A C 1
ATOM 1167 O O . SER A 1 150 ? -16.166 -18.849 14.060 1.00 86.69 150 SER A O 1
ATOM 1169 N N . GLU A 1 151 ? -14.045 -18.306 13.577 1.00 89.81 151 GLU A N 1
ATOM 1170 C CA . GLU A 1 151 ? -13.560 -18.201 14.963 1.00 89.81 151 GLU A CA 1
ATOM 1171 C C . GLU A 1 151 ? -13.699 -16.786 15.554 1.00 89.81 151 GLU A C 1
ATOM 1173 O O . GLU A 1 151 ? -13.366 -16.554 16.716 1.00 89.81 151 GLU A O 1
ATOM 1178 N N . LEU A 1 152 ? -14.152 -15.814 14.758 1.00 92.06 152 LEU A N 1
ATOM 1179 C CA . LEU A 1 152 ? -14.288 -14.418 15.164 1.00 92.06 152 LEU A CA 1
ATOM 1180 C C . LEU A 1 152 ? -15.753 -14.095 15.487 1.00 92.06 152 LEU A C 1
ATOM 1182 O O . LEU A 1 152 ? -16.659 -14.721 14.936 1.00 92.06 152 LEU A O 1
ATOM 1186 N N . PRO A 1 153 ? -16.022 -13.094 16.347 1.00 93.69 153 PRO A N 1
ATOM 1187 C CA . PRO A 1 153 ? -17.389 -12.680 16.639 1.00 93.69 153 PRO A CA 1
ATOM 1188 C C . PRO A 1 153 ? -18.163 -12.334 15.360 1.00 93.69 153 PRO A C 1
ATOM 1190 O O . PRO A 1 153 ? -17.759 -11.450 14.602 1.00 93.69 153 PRO A O 1
ATOM 1193 N N . ALA A 1 154 ? -19.291 -13.016 15.148 1.00 92.75 154 ALA A N 1
ATOM 1194 C CA . ALA A 1 154 ? -20.203 -12.768 14.029 1.00 92.75 154 ALA A CA 1
ATOM 1195 C C . ALA A 1 154 ? -21.031 -11.486 14.214 1.00 92.75 154 ALA A C 1
ATOM 1197 O O . ALA A 1 154 ? -21.553 -10.936 13.251 1.00 92.75 154 ALA A O 1
ATOM 1198 N N . VAL A 1 155 ? -21.134 -11.006 15.454 1.00 93.50 155 VAL A N 1
ATOM 1199 C CA . VAL A 1 155 ? -21.795 -9.755 15.820 1.00 93.50 155 VAL A CA 1
ATOM 1200 C C . VAL A 1 155 ? -20.893 -9.009 16.794 1.00 93.50 155 VAL A C 1
ATOM 1202 O O . VAL A 1 155 ? -20.344 -9.614 17.717 1.00 93.50 155 VAL A O 1
ATOM 1205 N N . VAL A 1 156 ? -20.727 -7.701 16.595 1.00 93.38 156 VAL A N 1
ATOM 1206 C CA . VAL A 1 156 ? -19.901 -6.855 17.465 1.00 93.38 156 VAL A CA 1
ATOM 1207 C C . VAL A 1 156 ? -20.717 -5.673 17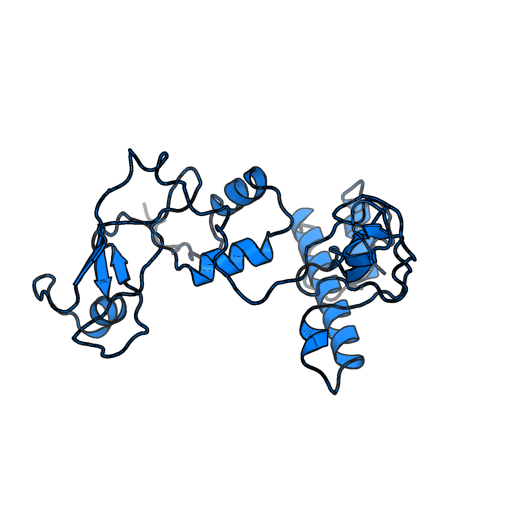.963 1.00 93.38 156 VAL A C 1
ATOM 1209 O O . VAL A 1 156 ? -21.121 -4.802 17.192 1.00 93.38 156 VAL A O 1
ATOM 1212 N N . GLU A 1 157 ? -20.924 -5.612 19.275 1.00 92.56 157 GLU A N 1
ATOM 1213 C CA . GLU A 1 157 ? -21.448 -4.411 19.917 1.00 92.56 157 GLU A CA 1
ATOM 1214 C C . GLU A 1 157 ? -20.373 -3.321 19.914 1.00 92.56 157 GLU A C 1
ATOM 1216 O O . GLU A 1 157 ? -19.238 -3.523 20.357 1.00 92.56 157 GLU A O 1
ATOM 1221 N N . CYS A 1 158 ? -20.733 -2.158 19.389 1.00 90.38 158 CYS A N 1
ATOM 1222 C CA . CYS A 1 158 ? -19.846 -1.032 19.182 1.00 90.38 158 CYS A CA 1
ATOM 1223 C C . CYS A 1 158 ? -20.349 0.216 19.904 1.00 90.38 158 CYS A C 1
ATOM 1225 O O . CYS A 1 158 ? -21.547 0.443 20.027 1.00 90.38 158 CYS A O 1
ATOM 1227 N N . TRP A 1 159 ? -19.417 1.085 20.275 1.00 87.88 159 TRP A N 1
ATOM 1228 C CA . TRP A 1 159 ? -19.664 2.371 20.909 1.00 87.88 159 TRP A CA 1
ATOM 1229 C C . TRP A 1 159 ? -19.053 3.498 20.076 1.00 87.88 159 TRP A C 1
ATOM 1231 O O . TRP A 1 159 ? -17.926 3.387 19.582 1.00 87.88 159 TRP A O 1
ATOM 1241 N N . CYS A 1 160 ? -19.781 4.603 19.929 1.00 87.50 160 CYS A N 1
ATOM 1242 C CA . CYS A 1 160 ? -19.241 5.868 19.446 1.00 87.50 160 CYS A CA 1
ATOM 1243 C C . CYS A 1 160 ? -18.025 6.301 20.286 1.00 87.50 160 CYS A C 1
ATOM 1245 O O . CYS A 1 160 ? -18.158 6.614 21.471 1.00 87.50 160 CYS A O 1
ATOM 1247 N N . VAL A 1 161 ? -16.850 6.383 19.649 1.00 83.69 161 VAL A N 1
ATOM 1248 C CA . VAL A 1 161 ? -15.585 6.779 20.300 1.00 83.69 161 VAL A CA 1
ATOM 1249 C C . VAL A 1 161 ? -15.710 8.137 20.979 1.00 83.69 161 VAL A C 1
ATOM 1251 O O . VAL A 1 161 ? -15.307 8.295 22.124 1.00 83.69 161 VAL A O 1
ATOM 1254 N N . PHE A 1 162 ? -16.333 9.101 20.298 1.00 82.81 162 PHE A N 1
ATOM 1255 C CA . PHE A 1 162 ? -16.479 10.452 20.828 1.00 82.81 162 PHE A CA 1
ATOM 1256 C C . PHE A 1 162 ? -17.320 10.470 22.110 1.00 82.81 162 PHE A C 1
ATOM 1258 O O . PHE A 1 162 ? -16.934 11.095 23.092 1.00 82.81 162 PHE A O 1
ATOM 1265 N N . CYS A 1 163 ? -18.442 9.742 22.147 1.00 81.19 163 CYS A N 1
ATOM 1266 C CA . CYS A 1 163 ? -19.239 9.639 23.370 1.00 81.19 163 CYS A 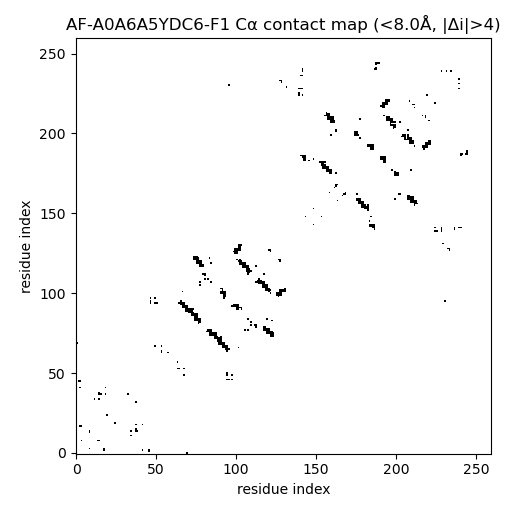CA 1
ATOM 1267 C C . CYS A 1 163 ? -18.475 8.922 24.490 1.00 81.19 163 CYS A C 1
ATOM 1269 O O . CYS A 1 163 ? -18.510 9.396 25.629 1.00 81.19 163 CYS A O 1
ATOM 1271 N N . LYS A 1 164 ? -17.767 7.828 24.171 1.00 78.25 164 LYS A N 1
ATOM 1272 C CA . LYS A 1 164 ? -16.944 7.090 25.142 1.00 78.25 164 LYS A CA 1
ATOM 1273 C C . LYS A 1 164 ? -15.913 8.011 25.807 1.00 78.25 164 LYS A C 1
ATOM 1275 O O . LYS A 1 164 ? -15.776 7.986 27.025 1.00 78.25 164 LYS A O 1
ATOM 1280 N N . GLU A 1 165 ? -15.231 8.841 25.022 1.00 77.88 165 GLU A N 1
ATOM 1281 C CA . GLU A 1 165 ? -14.153 9.717 25.498 1.00 77.88 165 GLU A CA 1
ATOM 1282 C C . GLU A 1 165 ? -14.667 10.983 26.204 1.00 77.88 165 GLU A C 1
ATOM 1284 O O . GLU A 1 165 ? -14.135 11.365 27.244 1.00 77.88 165 GLU A O 1
ATOM 1289 N N . HIS A 1 166 ? -15.707 11.636 25.673 1.00 71.69 166 HIS A N 1
ATOM 1290 C CA . HIS A 1 166 ? -16.072 12.994 26.097 1.00 71.69 166 HIS A CA 1
ATOM 1291 C C . HIS A 1 166 ? -17.246 13.087 27.063 1.00 71.69 166 HIS A C 1
ATOM 1293 O O . HIS A 1 166 ? -17.379 14.094 27.753 1.00 71.69 166 HIS A O 1
ATOM 1299 N N . THR A 1 167 ? -18.124 12.088 27.107 1.00 60.84 167 THR A N 1
ATOM 1300 C CA . THR A 1 167 ? -19.421 12.272 27.778 1.00 60.84 167 THR A CA 1
ATOM 1301 C C . THR A 1 167 ? -19.578 11.467 29.065 1.00 60.84 167 THR A C 1
ATOM 1303 O O . THR A 1 167 ? -20.540 11.700 29.789 1.00 60.84 167 THR A O 1
ATOM 1306 N N . LYS A 1 168 ? -18.641 10.551 29.387 1.00 61.91 168 LYS A N 1
ATOM 1307 C CA . LYS A 1 168 ? -18.730 9.604 30.527 1.00 61.91 168 LYS A CA 1
ATOM 1308 C C . LYS A 1 168 ? -20.128 8.971 30.679 1.00 61.91 168 LYS A C 1
ATOM 1310 O O . LYS A 1 168 ? -20.531 8.607 31.782 1.00 61.91 168 LYS A O 1
ATOM 1315 N N . LEU A 1 169 ? -20.890 8.873 29.584 1.00 59.62 169 LEU A N 1
ATOM 1316 C CA . LEU A 1 169 ? -22.252 8.355 29.616 1.00 59.62 169 LEU A CA 1
ATOM 1317 C C . LEU A 1 169 ? -22.185 6.879 29.992 1.00 59.62 169 LEU A C 1
ATOM 1319 O O . LEU A 1 169 ? -21.316 6.144 29.516 1.00 59.62 169 LEU A O 1
ATOM 1323 N N . SER A 1 170 ? -23.082 6.454 30.878 1.00 55.78 170 SER A N 1
ATOM 1324 C CA . SER A 1 170 ? -23.160 5.059 31.296 1.00 55.78 170 SER A CA 1
ATOM 1325 C C . SER A 1 170 ? -23.431 4.159 30.085 1.00 55.78 170 SER A C 1
ATOM 1327 O O . SER A 1 170 ? -24.099 4.562 29.129 1.00 55.78 170 SER A O 1
ATOM 1329 N N . LYS A 1 171 ? -22.940 2.911 30.134 1.00 55.56 171 LYS A N 1
ATOM 1330 C CA . LYS A 1 171 ? -23.120 1.890 29.079 1.00 55.56 171 LYS A CA 1
ATOM 1331 C C . LYS A 1 171 ? -24.589 1.645 28.678 1.00 55.56 171 LYS A C 1
ATOM 1333 O O . LYS A 1 171 ? -24.836 0.997 27.671 1.00 55.56 171 LYS A O 1
ATOM 1338 N N . ALA A 1 172 ? -25.550 2.134 29.464 1.00 51.88 172 ALA A N 1
ATOM 1339 C CA . ALA A 1 172 ? -26.970 1.819 29.368 1.00 51.88 172 ALA A CA 1
ATOM 1340 C C . ALA A 1 172 ? -27.778 2.706 28.400 1.00 51.88 172 ALA A C 1
ATOM 1342 O O . ALA A 1 172 ? -28.957 2.434 28.186 1.00 51.88 172 ALA A O 1
ATOM 1343 N N . GLN A 1 173 ? -27.206 3.766 27.816 1.00 57.72 173 GLN A N 1
ATOM 1344 C CA . GLN A 1 173 ? -27.962 4.608 26.883 1.00 57.72 173 GLN A CA 1
ATOM 1345 C C . GLN A 1 173 ? -27.867 4.066 25.454 1.00 57.72 173 GLN A C 1
ATOM 1347 O O . GLN A 1 173 ? -26.863 4.234 24.777 1.00 57.72 173 GLN A O 1
ATOM 1352 N N . SER A 1 174 ? -28.955 3.482 24.951 1.00 61.03 174 SER A N 1
ATOM 1353 C CA . SER A 1 174 ? -29.094 2.900 23.600 1.00 61.03 174 SER A CA 1
ATOM 1354 C C . SER A 1 174 ? -28.798 3.846 22.420 1.00 61.03 174 SER A C 1
ATOM 1356 O O . SER A 1 174 ? -28.844 3.428 21.268 1.00 61.03 174 SER A O 1
ATOM 1358 N N . MET A 1 175 ? -28.493 5.121 22.680 1.00 67.50 175 MET A N 1
ATOM 1359 C CA . MET A 1 175 ? -28.342 6.175 21.673 1.00 67.50 175 MET A CA 1
ATOM 1360 C C . MET A 1 175 ? -26.893 6.429 21.217 1.00 67.50 175 MET A C 1
ATOM 1362 O O . MET A 1 175 ? -26.673 7.190 20.270 1.00 67.50 175 MET A O 1
ATOM 1366 N N . ASN A 1 176 ? -25.897 5.822 21.874 1.00 76.56 176 ASN A N 1
ATOM 1367 C CA . ASN A 1 176 ? -24.477 5.929 21.509 1.00 76.56 176 ASN A CA 1
ATOM 1368 C C . ASN A 1 176 ? -23.822 4.580 21.149 1.00 76.56 176 ASN A C 1
ATOM 1370 O O . ASN A 1 176 ? -22.670 4.576 20.699 1.00 76.56 176 ASN A O 1
ATOM 1374 N N . ASN A 1 177 ? -24.568 3.479 21.268 1.00 83.06 177 ASN A N 1
ATOM 1375 C CA . ASN A 1 177 ? -24.140 2.133 20.902 1.00 83.06 177 ASN A CA 1
ATOM 1376 C C . ASN A 1 177 ? -24.758 1.703 19.565 1.00 83.06 177 ASN A C 1
ATOM 1378 O O . ASN A 1 177 ? -25.807 2.194 19.154 1.00 83.06 177 ASN A O 1
ATOM 1382 N N . ALA A 1 178 ? -24.094 0.784 18.874 1.00 87.12 178 ALA A N 1
ATOM 1383 C CA . ALA A 1 178 ? -24.561 0.184 17.633 1.00 87.12 178 ALA A CA 1
ATOM 1384 C C . ALA A 1 178 ? -24.168 -1.292 17.592 1.00 87.12 178 ALA A C 1
ATOM 1386 O O . ALA A 1 178 ? -23.107 -1.667 18.081 1.00 87.12 178 ALA A O 1
ATOM 1387 N N . ILE A 1 179 ? -24.998 -2.124 16.970 1.00 90.31 179 ILE A N 1
ATOM 1388 C CA . ILE A 1 179 ? -24.695 -3.538 16.748 1.00 90.31 179 ILE A CA 1
ATOM 1389 C C . ILE A 1 179 ? -24.222 -3.694 15.302 1.00 90.31 179 ILE A C 1
ATOM 1391 O O . ILE A 1 179 ? -24.993 -3.453 14.372 1.00 90.31 179 ILE A O 1
ATOM 1395 N N . ASP A 1 180 ? -22.964 -4.094 15.102 1.00 91.25 180 ASP A N 1
ATOM 1396 C CA . ASP A 1 180 ? -22.478 -4.503 13.783 1.00 91.25 180 ASP A CA 1
ATOM 1397 C C . ASP A 1 180 ? -22.799 -5.982 13.559 1.00 91.25 180 ASP A C 1
ATOM 1399 O O . ASP A 1 180 ? -22.137 -6.862 14.108 1.00 91.25 180 ASP A O 1
ATOM 1403 N N . ALA A 1 181 ? -23.828 -6.241 12.751 1.00 91.25 181 ALA A N 1
ATOM 1404 C CA . ALA A 1 181 ? -24.235 -7.587 12.354 1.00 91.25 181 ALA A CA 1
ATOM 1405 C C . ALA A 1 181 ? -23.367 -8.184 11.232 1.00 91.25 181 ALA A C 1
ATOM 1407 O O . ALA A 1 181 ? -23.540 -9.345 10.884 1.00 91.25 181 ALA A O 1
ATOM 1408 N N . ASN A 1 182 ? -22.467 -7.398 10.632 1.00 89.88 182 ASN A N 1
ATOM 1409 C CA . ASN A 1 182 ? -21.581 -7.849 9.562 1.00 89.88 182 ASN A CA 1
ATOM 1410 C C . ASN A 1 182 ? -20.141 -7.375 9.821 1.00 89.88 182 ASN A C 1
ATOM 1412 O O . ASN A 1 182 ? -19.588 -6.629 9.006 1.00 89.88 182 ASN A O 1
ATOM 1416 N N . PRO A 1 183 ? -19.508 -7.763 10.939 1.00 93.00 183 PRO A N 1
ATOM 1417 C CA . PRO A 1 183 ? -18.187 -7.270 11.290 1.00 93.00 183 PRO A CA 1
ATOM 1418 C C . PRO A 1 183 ? -17.142 -7.668 10.245 1.00 93.00 183 PRO A C 1
ATOM 1420 O O . PRO A 1 183 ? -17.143 -8.775 9.704 1.00 93.00 183 PRO A O 1
ATOM 1423 N N . GLN A 1 184 ? -16.232 -6.739 9.954 1.00 92.12 184 GLN A N 1
ATOM 1424 C CA . GLN A 1 184 ? -15.094 -6.978 9.070 1.00 92.12 184 GLN A CA 1
ATOM 1425 C C . GLN A 1 184 ? -13.808 -7.048 9.881 1.00 92.12 184 GLN A C 1
ATOM 1427 O O . GLN A 1 184 ? -13.617 -6.295 10.837 1.00 92.12 184 GLN A O 1
ATOM 1432 N N . TRP A 1 185 ? -12.909 -7.930 9.460 1.00 92.38 185 TRP A N 1
ATOM 1433 C CA . TRP A 1 185 ? -11.696 -8.260 10.193 1.00 92.38 185 TRP A CA 1
ATOM 1434 C C . TRP A 1 185 ? -10.482 -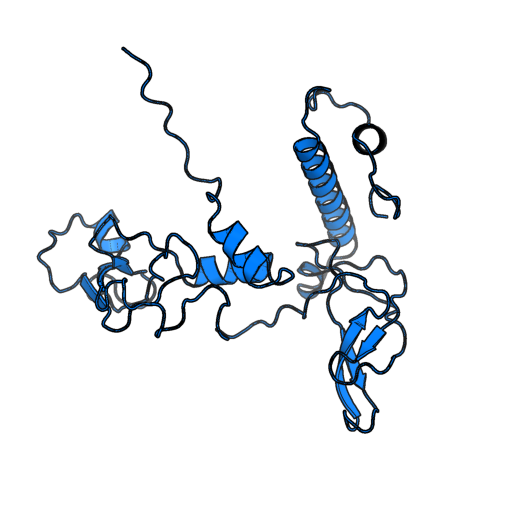8.163 9.285 1.00 92.38 185 TRP A C 1
ATOM 1436 O O . TRP A 1 185 ? -10.583 -8.387 8.079 1.00 92.38 185 TRP A O 1
ATOM 1446 N N . THR A 1 186 ? -9.324 -7.829 9.848 1.00 90.75 186 THR A N 1
ATOM 1447 C CA . THR A 1 186 ? -8.077 -7.872 9.084 1.00 90.75 186 THR A CA 1
ATOM 1448 C C . THR A 1 186 ? -7.517 -9.290 8.962 1.00 90.75 186 THR A C 1
ATOM 1450 O O . THR A 1 186 ? -7.717 -10.130 9.841 1.00 90.75 186 THR A O 1
ATOM 1453 N N . ASN A 1 187 ? -6.729 -9.531 7.917 1.00 87.06 187 ASN A N 1
ATOM 1454 C CA . ASN A 1 187 ? -5.882 -10.714 7.786 1.00 87.06 187 ASN A CA 1
ATOM 1455 C C . ASN A 1 187 ? -4.763 -10.748 8.843 1.00 87.06 187 ASN A C 1
ATOM 1457 O O . ASN A 1 187 ? -4.446 -9.738 9.481 1.00 87.06 187 ASN A O 1
ATOM 1461 N N . GLY A 1 188 ? -4.173 -11.934 9.020 1.00 82.62 188 GLY A N 1
ATOM 1462 C CA . GLY A 1 188 ? -3.050 -12.198 9.922 1.00 82.62 188 GLY A CA 1
ATOM 1463 C C . GLY A 1 188 ? -3.414 -12.931 11.218 1.00 82.62 188 GLY A C 1
ATOM 1464 O O . GLY A 1 188 ? -4.587 -13.184 11.498 1.00 82.62 188 GLY A O 1
ATOM 1465 N N . ALA A 1 189 ? -2.384 -13.269 12.003 1.00 80.56 189 ALA A N 1
ATOM 1466 C CA . ALA A 1 189 ? -2.486 -14.098 13.212 1.00 80.56 189 ALA A CA 1
ATOM 1467 C C . ALA A 1 189 ? -3.278 -13.448 14.361 1.00 80.56 189 ALA A C 1
ATOM 1469 O O . ALA A 1 189 ? -3.819 -14.144 15.213 1.00 80.56 189 ALA A O 1
ATOM 1470 N N . ARG A 1 190 ? -3.360 -12.112 14.393 1.00 84.75 190 ARG A N 1
ATOM 1471 C CA . ARG A 1 190 ? -4.152 -11.348 15.370 1.00 84.75 190 ARG A CA 1
ATOM 1472 C C . ARG A 1 190 ? -5.108 -10.404 14.637 1.00 84.75 190 ARG A C 1
ATOM 1474 O O . ARG A 1 190 ? -4.763 -9.234 14.440 1.00 84.75 190 ARG A O 1
ATOM 1481 N N . PRO A 1 191 ? -6.273 -10.899 14.181 1.00 90.00 191 PRO A N 1
ATOM 1482 C CA . PRO A 1 191 ? -7.245 -10.091 13.455 1.00 90.00 191 PRO A CA 1
ATOM 1483 C C . PRO A 1 191 ? -7.690 -8.881 14.270 1.00 90.00 191 PRO A C 1
ATOM 1485 O O . PRO A 1 191 ? -7.970 -8.986 15.463 1.00 90.00 191 PRO A O 1
ATOM 1488 N N . LYS A 1 192 ? -7.767 -7.723 13.617 1.00 91.69 192 LYS A N 1
ATOM 1489 C CA . LYS A 1 192 ? -8.328 -6.501 14.197 1.00 91.69 192 LYS A CA 1
ATOM 1490 C C . LYS A 1 192 ? -9.678 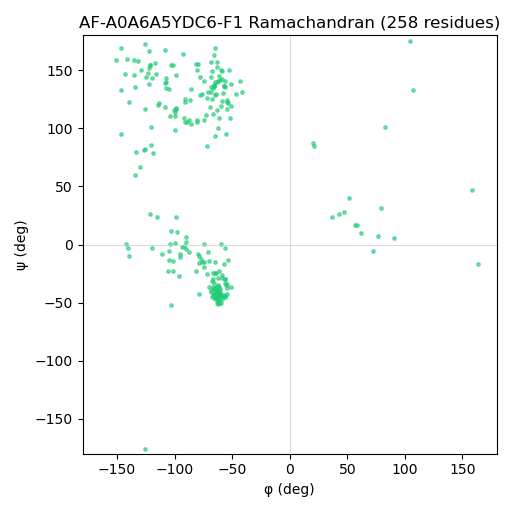-6.233 13.552 1.00 91.69 192 LYS A C 1
ATOM 1492 O O . LYS A 1 192 ? -9.822 -6.394 12.339 1.00 91.69 192 LYS A O 1
ATOM 1497 N N . TYR A 1 193 ? -10.645 -5.803 14.348 1.00 93.50 193 TYR A N 1
ATOM 1498 C CA . TYR A 1 193 ? -11.933 -5.332 13.861 1.00 93.50 193 TYR A CA 1
ATOM 1499 C C . TYR A 1 193 ? -11.747 -4.047 13.046 1.00 93.50 193 TYR A C 1
ATOM 1501 O O . TYR A 1 193 ? -11.000 -3.144 13.437 1.00 93.50 193 TYR A O 1
ATOM 1509 N N . ILE A 1 194 ? -12.417 -3.951 11.903 1.00 91.38 194 ILE A N 1
ATOM 1510 C CA . ILE A 1 194 ? -12.371 -2.772 11.041 1.00 91.38 194 ILE A CA 1
ATOM 1511 C C . ILE A 1 194 ? -13.514 -1.841 11.437 1.00 91.38 194 ILE A C 1
ATOM 1513 O O . ILE A 1 194 ? -14.680 -2.117 11.173 1.00 91.38 194 ILE A O 1
ATOM 1517 N N . SER A 1 195 ? -13.170 -0.711 12.058 1.00 88.44 195 SER A N 1
ATOM 1518 C CA . SER A 1 195 ? -14.141 0.230 12.617 1.00 88.44 195 SER A CA 1
ATOM 1519 C C . SER A 1 195 ? -15.108 0.744 11.553 1.00 88.44 195 SER A C 1
ATOM 1521 O O . SER A 1 195 ? -14.674 1.277 10.521 1.00 88.44 195 SER A O 1
ATOM 1523 N N . ARG A 1 196 ? -16.401 0.681 11.859 1.00 84.19 196 ARG A N 1
ATOM 1524 C CA . ARG A 1 196 ? -17.479 1.189 11.013 1.00 84.19 196 ARG A CA 1
ATOM 1525 C C . ARG A 1 196 ? -17.860 2.623 11.366 1.00 84.19 196 ARG A C 1
ATOM 1527 O O . ARG A 1 196 ? -17.516 3.160 12.423 1.00 84.19 196 ARG A O 1
ATOM 1534 N N . LEU A 1 197 ? -18.579 3.240 10.437 1.00 83.06 197 LEU A N 1
ATOM 1535 C CA . LEU A 1 197 ? -19.251 4.514 10.641 1.00 83.06 197 LEU A CA 1
ATOM 1536 C C . LEU A 1 197 ? -20.738 4.218 10.819 1.00 83.06 197 LEU A C 1
ATOM 1538 O O . LEU A 1 197 ? -21.398 3.814 9.864 1.00 83.06 197 LEU A O 1
ATOM 1542 N N . PHE A 1 198 ? -21.243 4.410 12.033 1.00 81.00 198 PHE A N 1
ATOM 1543 C CA . PHE A 1 198 ? -22.672 4.363 12.327 1.00 81.00 198 PHE A CA 1
ATOM 1544 C C . PHE A 1 198 ? -23.197 5.769 12.608 1.00 81.00 198 PHE A C 1
ATOM 1546 O O . PHE A 1 198 ? -22.437 6.727 12.784 1.00 81.00 198 PHE A O 1
ATOM 1553 N N . TYR A 1 199 ? -24.519 5.897 12.631 1.00 80.62 199 TYR A N 1
ATOM 1554 C CA . TYR A 1 199 ? -25.161 7.108 13.111 1.00 80.62 199 TYR A CA 1
ATOM 1555 C C . TYR A 1 199 ? -25.139 7.122 14.643 1.00 80.62 199 TYR A C 1
ATOM 1557 O O . TYR A 1 199 ? -25.547 6.154 15.276 1.00 80.62 199 TYR A O 1
ATOM 1565 N N . CYS A 1 200 ? -24.660 8.218 15.232 1.00 81.19 200 CYS A N 1
ATOM 1566 C CA . CYS A 1 200 ? -24.774 8.470 16.664 1.00 81.19 200 CYS A CA 1
ATOM 1567 C C . CYS A 1 200 ? -25.794 9.586 16.878 1.00 81.19 200 CYS A C 1
ATOM 1569 O O . CYS A 1 200 ? -25.560 10.715 16.440 1.00 81.19 200 CYS A O 1
ATOM 1571 N N . SER A 1 201 ? -26.886 9.283 17.579 1.00 77.44 201 SER A N 1
ATOM 1572 C CA . SER A 1 201 ? -27.968 10.241 17.836 1.00 77.44 201 SER A CA 1
ATOM 1573 C C . SER A 1 201 ? -27.523 11.418 18.708 1.00 77.44 201 SER A C 1
ATOM 1575 O O . SER A 1 201 ? -28.087 12.500 18.603 1.00 77.44 201 SER A O 1
ATOM 1577 N N . ASN A 1 202 ? -26.477 11.238 19.521 1.00 77.38 202 ASN A N 1
ATOM 1578 C CA . ASN A 1 202 ? -25.933 12.293 20.378 1.00 77.38 202 ASN A CA 1
ATOM 1579 C C . ASN A 1 202 ? -24.976 13.257 19.643 1.00 77.38 202 ASN A C 1
ATOM 1581 O O . ASN A 1 202 ? -24.763 14.377 20.088 1.00 77.38 202 ASN A O 1
ATOM 1585 N N . CYS A 1 203 ? -24.374 12.836 18.524 1.00 74.62 203 CYS A N 1
ATOM 1586 C CA . CYS A 1 203 ? -23.281 13.567 17.862 1.00 74.62 203 CYS A CA 1
ATOM 1587 C C . CYS A 1 203 ? -23.598 13.964 16.407 1.00 74.62 203 CYS A C 1
ATOM 1589 O O . CYS A 1 203 ? -22.691 14.043 15.585 1.00 74.62 203 CYS A O 1
ATOM 1591 N N . SER A 1 204 ? -24.875 14.134 16.051 1.00 63.00 204 SER A N 1
ATOM 1592 C CA . SER A 1 204 ? -25.341 14.398 14.673 1.00 63.00 204 SER A CA 1
ATOM 1593 C C . SER A 1 204 ? -24.498 15.431 13.868 1.00 63.00 204 SER A C 1
ATOM 1595 O O . SER A 1 204 ? -24.182 16.477 14.433 1.00 63.00 204 SER A O 1
ATOM 1597 N N . PRO A 1 205 ? -24.233 15.256 12.541 1.00 58.16 205 PRO A N 1
ATOM 1598 C CA . PRO A 1 205 ? -24.209 14.021 11.755 1.00 58.16 205 PRO A CA 1
ATOM 1599 C C . PRO A 1 205 ? -22.822 13.655 11.151 1.00 58.16 205 PRO A C 1
ATOM 1601 O O . PRO A 1 205 ? -22.080 14.489 10.636 1.00 58.16 205 PRO A O 1
ATOM 1604 N N . LYS A 1 206 ? -22.589 12.328 11.066 1.00 55.19 206 LYS A N 1
ATOM 1605 C CA . LYS A 1 206 ? -21.816 11.588 10.031 1.00 55.19 206 LYS A CA 1
ATOM 1606 C C . LYS A 1 206 ? -20.275 11.539 10.041 1.00 55.19 206 LYS A C 1
ATOM 1608 O O . LYS A 1 206 ? -19.692 11.350 8.975 1.00 55.19 206 LYS A O 1
ATOM 1613 N N . THR A 1 207 ? -19.575 11.578 11.174 1.00 59.66 207 THR A N 1
ATOM 1614 C CA . THR A 1 207 ? -18.100 11.383 11.116 1.00 59.66 207 THR A CA 1
ATOM 1615 C C . THR A 1 207 ? -17.469 10.558 12.231 1.00 59.66 207 THR A C 1
ATOM 1617 O O . THR A 1 207 ? -16.268 10.279 12.169 1.00 59.66 207 THR A O 1
ATOM 1620 N N . HIS A 1 208 ? -18.235 10.110 13.224 1.00 72.00 208 HIS A N 1
ATOM 1621 C CA . HIS A 1 208 ? -17.634 9.434 14.367 1.00 72.00 208 HIS A CA 1
ATOM 1622 C C . HIS A 1 208 ? -17.439 7.941 14.112 1.00 72.00 208 HIS A C 1
ATOM 1624 O O . HIS A 1 208 ? -18.309 7.237 13.598 1.00 72.00 208 HIS A O 1
ATOM 1630 N N . ARG A 1 209 ? -16.243 7.471 14.465 1.00 80.31 209 ARG A N 1
ATOM 1631 C CA . ARG A 1 209 ? -15.886 6.057 14.422 1.00 80.31 209 ARG A CA 1
ATOM 1632 C C . ARG A 1 209 ? -16.551 5.339 15.584 1.00 80.31 209 ARG A C 1
ATOM 1634 O O . ARG A 1 209 ? -16.591 5.863 16.697 1.00 80.31 209 ARG A O 1
ATOM 1641 N N . PHE A 1 210 ? -17.018 4.134 15.307 1.00 88.06 210 PHE A N 1
ATOM 1642 C CA . PHE A 1 210 ? -17.507 3.214 16.316 1.00 88.06 210 PHE A CA 1
ATOM 1643 C C . PHE A 1 210 ? -16.471 2.116 16.536 1.00 88.06 210 PHE A C 1
ATOM 1645 O O . PHE A 1 210 ? -15.919 1.571 15.576 1.00 88.06 210 PHE A O 1
ATOM 1652 N N . VAL A 1 211 ? -16.184 1.826 17.801 1.00 88.50 211 VAL A N 1
ATOM 1653 C CA . VAL A 1 211 ? -15.212 0.811 18.228 1.00 88.50 211 VAL A CA 1
ATOM 1654 C C . VAL A 1 211 ? -15.900 -0.235 19.095 1.00 88.50 211 VAL A C 1
ATOM 1656 O O . VAL A 1 211 ? -16.912 0.095 19.707 1.00 88.50 211 VAL A O 1
ATOM 1659 N N . PRO A 1 212 ? -15.391 -1.472 19.170 1.00 92.00 212 PRO A N 1
ATOM 1660 C CA . PRO A 1 212 ? -15.998 -2.506 19.997 1.00 92.00 212 PRO A CA 1
ATOM 1661 C C . PRO A 1 212 ? -16.129 -2.071 21.462 1.00 92.00 212 PRO A C 1
ATOM 1663 O O . PRO A 1 212 ? -15.226 -1.441 22.015 1.00 92.00 212 PRO A O 1
ATOM 1666 N N . VAL A 1 213 ? -17.248 -2.425 22.098 1.00 88.31 213 VAL A N 1
ATOM 1667 C CA . VAL A 1 213 ? -17.434 -2.262 23.551 1.00 88.31 213 VAL A CA 1
ATOM 1668 C C . VAL A 1 213 ? -16.482 -3.186 24.313 1.00 88.31 213 VAL A C 1
ATOM 1670 O O . VAL A 1 213 ? -15.955 -2.804 25.358 1.00 88.31 213 VAL A O 1
ATOM 1673 N N . ASN A 1 214 ? -16.241 -4.387 23.779 1.00 88.31 214 ASN A N 1
ATOM 1674 C CA .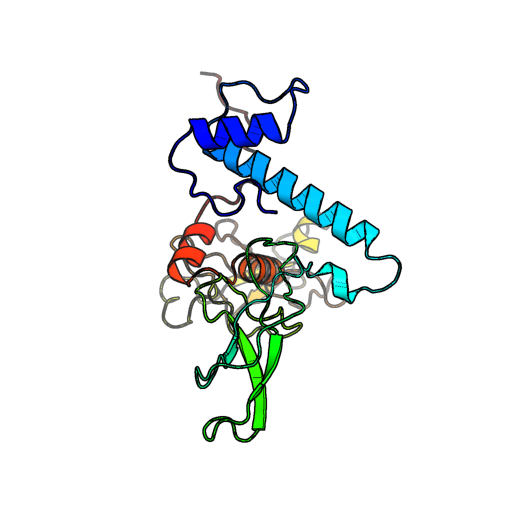 ASN A 1 214 ? -15.265 -5.319 24.322 1.00 88.31 214 ASN A CA 1
ATOM 1675 C C . ASN A 1 214 ? -13.834 -4.828 24.038 1.00 88.31 214 ASN A C 1
ATOM 1677 O O . ASN A 1 214 ? -13.368 -4.857 22.899 1.00 88.31 214 ASN A O 1
ATOM 1681 N N . GLU A 1 215 ? -13.129 -4.428 25.095 1.00 85.94 215 GLU A N 1
ATOM 1682 C CA . GLU A 1 215 ? -11.781 -3.855 25.023 1.00 85.94 215 GLU A CA 1
ATOM 1683 C C . GLU A 1 215 ? -10.702 -4.872 24.629 1.00 85.94 215 GLU A C 1
ATOM 1685 O O . GLU A 1 215 ? -9.615 -4.476 24.215 1.00 85.94 215 GLU A O 1
ATOM 1690 N N . THR A 1 216 ? -10.998 -6.177 24.672 1.00 87.75 216 THR A N 1
ATOM 1691 C CA . THR A 1 216 ? -10.079 -7.208 24.167 1.00 87.75 216 THR A CA 1
ATOM 1692 C C . THR A 1 216 ? -10.042 -7.259 22.637 1.00 87.75 216 THR A C 1
ATOM 1694 O O . THR A 1 216 ? -9.142 -7.872 22.060 1.00 87.75 216 THR A O 1
ATOM 1697 N N . ILE A 1 217 ? -11.011 -6.632 21.955 1.00 90.62 217 ILE A N 1
ATOM 1698 C CA . ILE A 1 217 ? -11.079 -6.591 20.495 1.00 90.62 217 ILE A CA 1
ATOM 1699 C C . ILE A 1 217 ? -10.296 -5.379 19.986 1.00 90.62 217 ILE A C 1
ATOM 1701 O O . ILE A 1 217 ? -10.754 -4.236 20.024 1.00 90.62 217 ILE A O 1
ATOM 1705 N N . ASN A 1 218 ? -9.116 -5.642 19.428 1.00 90.19 218 ASN A N 1
ATOM 1706 C CA . ASN A 1 218 ? -8.320 -4.616 18.762 1.00 90.19 218 ASN A CA 1
ATOM 1707 C C . ASN A 1 218 ? -9.050 -4.058 17.535 1.00 90.19 218 ASN A C 1
ATOM 1709 O O . ASN A 1 218 ? -9.620 -4.811 16.748 1.00 90.19 218 ASN A O 1
ATOM 1713 N N . THR A 1 219 ? -8.962 -2.744 17.320 1.00 89.62 219 THR A N 1
ATOM 1714 C CA . THR A 1 219 ? -9.663 -2.048 16.232 1.00 89.62 219 THR A CA 1
ATOM 1715 C C . THR A 1 219 ? -8.702 -1.289 15.316 1.00 89.62 219 THR A C 1
ATOM 1717 O O . THR A 1 219 ? -7.693 -0.738 15.754 1.00 89.62 219 THR A O 1
ATOM 1720 N N . ILE A 1 220 ? -9.037 -1.188 14.029 1.00 88.38 220 ILE A N 1
ATOM 1721 C CA . ILE A 1 220 ? -8.370 -0.310 13.061 1.00 88.38 220 ILE A CA 1
ATOM 1722 C C . ILE A 1 220 ? -9.397 0.424 12.196 1.00 88.38 220 ILE A C 1
ATOM 1724 O O . ILE A 1 220 ? -10.436 -0.118 11.848 1.00 88.38 220 ILE A O 1
ATOM 1728 N N . SER A 1 221 ? -9.097 1.667 11.810 1.00 84.94 221 SER A N 1
ATOM 1729 C CA . SER A 1 221 ? -9.914 2.376 10.823 1.00 84.94 221 SER A CA 1
ATOM 1730 C C . SER A 1 221 ? -9.629 1.932 9.393 1.00 84.94 221 SER A C 1
ATOM 1732 O O . SER A 1 221 ? -8.473 1.749 9.007 1.00 84.94 221 SER A O 1
ATOM 1734 N N . LEU A 1 222 ? -10.671 1.889 8.560 1.00 82.50 222 LEU A N 1
ATOM 1735 C CA . LEU A 1 222 ? -10.526 1.617 7.127 1.00 82.50 222 LEU A CA 1
ATOM 1736 C C . LEU A 1 222 ? -9.535 2.582 6.448 1.00 82.50 222 LEU A C 1
ATOM 1738 O O . LEU A 1 222 ? -8.781 2.184 5.563 1.00 82.50 222 LEU A O 1
ATOM 1742 N N . ARG A 1 223 ? -9.481 3.844 6.901 1.00 80.38 223 ARG A N 1
ATOM 1743 C CA . ARG A 1 223 ? -8.507 4.845 6.435 1.00 80.38 223 ARG A CA 1
ATOM 1744 C C . ARG A 1 223 ? -7.064 4.452 6.753 1.00 80.38 223 ARG A C 1
ATOM 1746 O O . ARG A 1 223 ? -6.207 4.596 5.885 1.00 80.38 223 ARG A O 1
ATOM 1753 N N . HIS A 1 224 ? -6.780 3.987 7.971 1.00 80.31 224 HIS A N 1
ATOM 1754 C CA . HIS A 1 224 ? -5.438 3.519 8.335 1.00 80.31 224 HIS A CA 1
ATOM 1755 C C . HIS A 1 224 ? -5.048 2.288 7.522 1.00 80.31 224 HIS A C 1
ATOM 1757 O O . HIS A 1 224 ? -3.945 2.262 6.985 1.00 80.31 224 HIS A O 1
ATOM 1763 N N . LEU A 1 225 ? -5.969 1.338 7.352 1.00 82.44 225 LEU A N 1
ATOM 1764 C CA . LEU A 1 225 ? -5.723 0.140 6.552 1.00 82.44 225 LEU A CA 1
ATOM 1765 C C . LEU A 1 225 ? -5.432 0.498 5.087 1.00 82.44 225 LEU A C 1
ATOM 1767 O O . LEU A 1 225 ? -4.455 0.035 4.513 1.00 82.44 225 LEU A O 1
ATOM 1771 N N . SER A 1 226 ? -6.211 1.425 4.524 1.00 77.12 226 SER A N 1
ATOM 1772 C CA . SER A 1 226 ? -6.024 1.923 3.154 1.00 77.12 226 SER A CA 1
ATOM 1773 C C . SER A 1 226 ? -4.700 2.674 2.979 1.00 77.12 226 SER A C 1
ATOM 1775 O O . SER A 1 226 ? -4.050 2.570 1.942 1.00 77.12 226 SER A O 1
ATOM 1777 N N . ASN A 1 227 ? -4.286 3.457 3.981 1.00 72.50 227 ASN A N 1
ATOM 1778 C CA . ASN A 1 227 ? -2.996 4.144 3.966 1.00 72.50 227 ASN A CA 1
ATOM 1779 C C . ASN A 1 227 ? -1.831 3.152 4.034 1.00 72.50 227 ASN A C 1
ATOM 1781 O O . ASN A 1 227 ? -0.874 3.324 3.281 1.00 72.50 227 ASN A O 1
ATOM 1785 N N . PHE A 1 228 ? -1.927 2.144 4.903 1.00 79.06 228 PHE A N 1
ATOM 1786 C CA . PHE A 1 228 ? -0.924 1.092 5.038 1.00 79.06 228 PHE A CA 1
ATOM 1787 C C . PHE A 1 228 ? -0.799 0.296 3.738 1.00 79.06 228 PHE A C 1
ATOM 1789 O O . PHE A 1 228 ? 0.281 0.211 3.167 1.00 79.06 228 PHE A O 1
ATOM 1796 N N . GLU A 1 229 ? -1.910 -0.193 3.191 1.00 77.56 229 GLU A N 1
ATOM 1797 C CA . GLU A 1 229 ? -1.884 -0.934 1.932 1.00 77.56 229 GLU A CA 1
ATOM 1798 C C . GLU A 1 229 ? -1.364 -0.084 0.773 1.00 77.56 229 GLU A C 1
ATOM 1800 O O . GLU A 1 229 ? -0.597 -0.569 -0.051 1.00 77.56 229 GLU A O 1
ATOM 1805 N N . ARG A 1 230 ? -1.689 1.214 0.734 1.00 69.81 230 ARG A N 1
ATOM 1806 C CA . ARG A 1 230 ? -1.103 2.130 -0.252 1.00 69.81 230 ARG A CA 1
ATOM 1807 C C . ARG A 1 230 ? 0.417 2.230 -0.102 1.00 69.81 230 ARG A C 1
ATOM 1809 O O . ARG A 1 230 ? 1.118 2.241 -1.114 1.00 69.81 230 ARG A O 1
ATOM 1816 N N . GLN A 1 231 ? 0.904 2.329 1.132 1.00 66.50 231 GLN A N 1
ATOM 1817 C CA . GLN A 1 231 ? 2.328 2.423 1.453 1.00 66.50 231 GLN A CA 1
ATOM 1818 C C . GLN A 1 231 ? 3.082 1.129 1.123 1.00 66.50 231 GLN A C 1
ATOM 1820 O O . GLN A 1 231 ? 4.234 1.191 0.726 1.00 66.50 231 GLN A O 1
ATOM 1825 N N . PHE A 1 232 ? 2.448 -0.034 1.220 1.00 71.19 232 PHE A N 1
ATOM 1826 C CA . PHE A 1 232 ? 3.095 -1.329 0.980 1.00 71.19 232 PHE A CA 1
ATOM 1827 C C . PHE A 1 232 ? 2.511 -2.063 -0.236 1.00 71.19 232 PHE A C 1
ATOM 1829 O O . PHE A 1 232 ? 2.610 -3.278 -0.371 1.00 71.19 232 PHE A O 1
ATOM 1836 N N . SER A 1 233 ? 1.907 -1.315 -1.162 1.00 68.19 233 SER A N 1
ATOM 1837 C CA . SER A 1 233 ? 1.200 -1.863 -2.330 1.00 68.19 233 SER A CA 1
ATOM 1838 C C . SER A 1 233 ? 2.089 -2.681 -3.271 1.00 68.19 233 SER A C 1
ATOM 1840 O O . SER A 1 233 ? 1.580 -3.521 -4.004 1.00 68.19 233 SER A O 1
ATOM 1842 N N . TYR A 1 234 ? 3.400 -2.450 -3.230 1.00 65.44 234 TYR A N 1
ATOM 1843 C CA . TYR A 1 234 ? 4.408 -3.147 -4.029 1.00 65.44 234 TYR A CA 1
ATOM 1844 C C . TYR A 1 234 ? 4.776 -4.536 -3.495 1.00 65.44 234 TYR A C 1
ATOM 1846 O O . TYR A 1 234 ? 5.398 -5.309 -4.215 1.00 65.44 234 TYR A O 1
ATOM 1854 N N . MET A 1 235 ? 4.430 -4.848 -2.246 1.00 71.69 235 MET A N 1
ATOM 1855 C CA . MET A 1 235 ? 4.675 -6.164 -1.656 1.00 71.69 235 MET A CA 1
ATOM 1856 C C . MET A 1 235 ? 3.603 -7.150 -2.106 1.00 71.69 235 MET A C 1
ATOM 1858 O O . MET A 1 235 ? 2.454 -6.751 -2.332 1.00 71.69 235 MET A O 1
ATOM 1862 N N . ASP A 1 236 ? 3.954 -8.431 -2.203 1.00 79.38 236 ASP A N 1
ATOM 1863 C CA . ASP A 1 236 ? 2.963 -9.500 -2.311 1.00 79.38 236 ASP A CA 1
ATOM 1864 C C . ASP A 1 236 ? 2.105 -9.600 -1.035 1.00 79.38 236 ASP A C 1
ATOM 1866 O O . ASP A 1 236 ? 2.359 -8.946 -0.020 1.00 79.38 236 ASP A O 1
ATOM 1870 N N . GLU A 1 237 ? 1.028 -10.379 -1.106 1.00 77.50 237 GLU A N 1
ATOM 1871 C CA . GLU A 1 237 ? 0.063 -10.495 -0.013 1.00 77.50 237 GLU A CA 1
ATOM 1872 C C . GLU A 1 237 ? 0.663 -11.120 1.256 1.00 77.50 237 GLU A C 1
ATOM 1874 O O . GLU A 1 237 ? 0.382 -10.642 2.356 1.00 77.50 237 GLU A O 1
ATOM 1879 N N . ALA A 1 238 ? 1.529 -12.128 1.126 1.00 77.94 238 ALA A N 1
ATOM 1880 C CA . ALA A 1 238 ? 2.134 -12.804 2.270 1.00 77.94 238 ALA A CA 1
ATOM 1881 C C . ALA A 1 238 ? 3.091 -11.868 3.027 1.00 77.94 238 ALA A C 1
ATOM 1883 O O . ALA A 1 238 ? 3.001 -11.744 4.252 1.00 77.94 238 ALA A O 1
ATOM 1884 N N . ALA A 1 239 ? 3.946 -11.142 2.302 1.00 77.00 239 ALA A N 1
ATOM 1885 C CA . ALA A 1 239 ? 4.844 -10.138 2.865 1.00 77.00 239 ALA A CA 1
ATOM 1886 C C . ALA A 1 239 ? 4.072 -8.974 3.510 1.00 77.00 239 ALA A C 1
ATOM 1888 O O . ALA A 1 239 ? 4.413 -8.518 4.605 1.00 77.00 239 ALA A O 1
ATOM 1889 N N . LEU A 1 240 ? 2.988 -8.525 2.871 1.00 77.38 240 LEU A N 1
ATOM 1890 C CA . LEU A 1 240 ? 2.126 -7.472 3.401 1.00 77.38 240 LEU A CA 1
ATOM 1891 C C . LEU A 1 240 ? 1.474 -7.884 4.731 1.00 77.38 240 LEU A C 1
ATOM 1893 O O . LEU A 1 240 ? 1.459 -7.095 5.680 1.00 77.38 240 LEU A O 1
ATOM 1897 N N . ILE A 1 241 ? 0.962 -9.117 4.814 1.00 80.12 241 ILE A N 1
ATOM 1898 C CA . ILE A 1 241 ? 0.377 -9.677 6.038 1.00 80.12 241 ILE A CA 1
ATOM 1899 C C . ILE A 1 241 ? 1.442 -9.806 7.134 1.00 80.12 241 ILE A C 1
ATOM 1901 O O . ILE A 1 241 ? 1.180 -9.425 8.274 1.00 80.12 241 ILE A O 1
ATOM 1905 N N . ALA A 1 242 ? 2.648 -10.280 6.810 1.00 77.31 242 ALA A N 1
ATOM 1906 C CA . ALA A 1 242 ? 3.731 -10.429 7.783 1.00 77.31 242 ALA A CA 1
ATOM 1907 C C . ALA A 1 242 ? 4.113 -9.092 8.445 1.00 77.31 242 ALA A C 1
ATOM 1909 O O . ALA A 1 242 ? 4.217 -9.009 9.670 1.00 77.31 242 ALA A O 1
ATOM 1910 N N . ILE A 1 243 ? 4.243 -8.019 7.659 1.00 75.94 243 ILE A N 1
ATOM 1911 C CA . ILE A 1 243 ? 4.561 -6.680 8.184 1.00 75.94 243 ILE A CA 1
ATOM 1912 C C . ILE A 1 243 ? 3.385 -6.097 8.967 1.00 75.94 243 ILE A C 1
ATOM 1914 O O . ILE A 1 243 ? 3.586 -5.443 9.988 1.00 75.94 243 ILE A O 1
ATOM 1918 N N . TRP A 1 244 ? 2.153 -6.358 8.527 1.00 76.88 244 TRP A N 1
ATOM 1919 C CA . TRP A 1 244 ? 0.943 -5.948 9.240 1.00 76.88 244 TRP A CA 1
ATOM 1920 C C . TRP A 1 244 ? 0.818 -6.591 10.636 1.00 76.88 244 TRP A C 1
ATOM 1922 O O . TRP A 1 244 ? 0.320 -5.951 11.567 1.00 76.88 244 TRP A O 1
ATOM 1932 N N . ILE A 1 245 ? 1.281 -7.840 10.790 1.00 67.06 245 ILE A N 1
ATOM 1933 C CA . ILE A 1 245 ? 1.320 -8.573 12.069 1.00 67.06 245 ILE A CA 1
ATOM 1934 C C . ILE A 1 245 ? 2.402 -8.015 13.012 1.00 67.06 245 ILE A C 1
ATOM 1936 O O . ILE A 1 245 ? 2.260 -8.128 14.233 1.00 67.06 245 ILE A O 1
ATOM 1940 N N . GLY A 1 246 ? 3.453 -7.392 12.471 1.00 52.22 246 GLY A N 1
ATOM 1941 C CA . GLY A 1 246 ? 4.516 -6.772 13.257 1.00 52.22 246 GLY A CA 1
ATOM 1942 C C . GLY A 1 246 ? 3.989 -5.679 14.200 1.00 52.22 246 GLY A C 1
ATOM 1943 O O . GLY A 1 246 ? 2.982 -5.024 13.905 1.00 52.22 246 GLY A O 1
ATOM 1944 N N . PRO A 1 247 ? 4.631 -5.455 15.362 1.00 41.19 247 PRO A N 1
ATOM 1945 C CA . PRO A 1 247 ? 4.246 -4.365 16.244 1.00 41.19 247 PRO A CA 1
ATOM 1946 C C . PRO A 1 247 ? 4.395 -3.054 15.471 1.00 41.19 247 PRO A C 1
ATOM 1948 O O . PRO A 1 247 ? 5.483 -2.702 15.021 1.00 41.19 247 PRO A O 1
ATOM 1951 N N . ILE A 1 248 ? 3.293 -2.324 15.307 1.00 43.22 248 ILE A N 1
ATOM 1952 C CA . ILE A 1 248 ? 3.352 -0.936 14.857 1.00 43.22 248 ILE A CA 1
ATOM 1953 C C . ILE A 1 248 ? 4.130 -0.194 15.949 1.00 43.22 248 ILE A C 1
ATOM 1955 O O . ILE A 1 248 ? 3.578 0.092 17.013 1.00 43.22 248 ILE A O 1
ATOM 1959 N N . CYS A 1 249 ? 5.423 0.052 15.718 1.00 32.59 249 CYS A N 1
ATOM 1960 C CA . CYS A 1 249 ? 6.245 0.922 16.551 1.00 32.59 249 CYS A CA 1
ATOM 1961 C C . CYS A 1 249 ? 5.511 2.260 16.689 1.00 32.59 249 CYS A C 1
ATOM 1963 O O . CYS A 1 249 ? 5.338 2.993 15.716 1.00 32.59 249 CYS A O 1
ATOM 1965 N N . GLY A 1 250 ? 4.993 2.524 17.886 1.00 31.30 250 GLY A N 1
ATOM 1966 C CA . GLY A 1 250 ? 4.092 3.645 18.146 1.00 31.30 250 GLY A CA 1
ATOM 1967 C C . GLY A 1 250 ? 3.320 3.533 19.459 1.00 31.30 250 GLY A C 1
ATOM 1968 O O . GLY A 1 250 ? 2.837 4.544 19.960 1.00 31.30 250 GLY A O 1
ATOM 1969 N N . VAL A 1 251 ? 3.250 2.345 20.067 1.00 31.66 251 VAL A N 1
ATOM 1970 C CA . VAL A 1 251 ? 2.860 2.224 21.477 1.00 31.66 251 VAL A CA 1
ATOM 1971 C C . VAL A 1 251 ? 4.097 2.534 22.313 1.00 31.66 251 VAL A C 1
ATOM 1973 O O . VAL A 1 251 ? 5.042 1.745 22.334 1.00 31.66 251 VAL A O 1
ATOM 1976 N N . LYS A 1 252 ? 4.113 3.711 22.952 1.00 31.45 252 LYS A N 1
ATOM 1977 C CA . LYS A 1 252 ? 5.054 4.009 24.035 1.00 31.45 252 LYS A CA 1
ATOM 1978 C C . LYS A 1 252 ? 4.963 2.854 25.031 1.00 31.45 252 LYS A C 1
ATOM 1980 O O . LYS A 1 252 ? 3.881 2.584 25.545 1.00 31.45 252 LYS A O 1
ATOM 1985 N N . ARG A 1 253 ? 6.068 2.141 25.253 1.00 31.12 253 ARG A N 1
ATOM 1986 C CA . ARG A 1 253 ? 6.195 1.348 26.473 1.00 31.12 253 ARG A CA 1
ATOM 1987 C C . ARG A 1 253 ? 6.251 2.375 27.591 1.00 31.12 253 ARG A C 1
ATOM 1989 O O . ARG A 1 253 ? 7.190 3.164 27.627 1.00 31.12 253 ARG A O 1
ATOM 1996 N N . ASP A 1 254 ? 5.220 2.409 28.422 1.00 32.34 254 ASP A N 1
ATOM 1997 C CA . ASP A 1 254 ? 5.358 3.016 29.733 1.00 32.34 254 ASP A CA 1
ATOM 1998 C C . ASP A 1 254 ? 6.436 2.210 30.463 1.00 32.34 254 ASP A C 1
ATOM 2000 O O . ASP A 1 254 ? 6.270 1.029 30.772 1.00 32.34 254 ASP A O 1
ATOM 2004 N N . GLU A 1 255 ? 7.594 2.838 30.636 1.00 34.84 255 GLU A N 1
ATOM 2005 C CA . GLU A 1 255 ? 8.611 2.411 31.582 1.00 34.84 255 GLU A CA 1
ATOM 2006 C C . GLU A 1 255 ? 8.084 2.719 32.985 1.00 34.84 255 GLU A C 1
ATOM 2008 O O . GLU A 1 255 ? 8.343 3.770 33.564 1.00 34.84 255 GLU A O 1
ATOM 2013 N N . SER A 1 256 ? 7.290 1.809 33.532 1.00 36.12 256 SER A N 1
ATOM 2014 C CA . SER A 1 256 ? 6.960 1.810 34.952 1.00 36.12 256 SER A CA 1
ATOM 2015 C C . SER A 1 256 ? 6.795 0.375 35.428 1.00 36.12 256 SER A C 1
ATOM 2017 O O . SER A 1 256 ? 5.744 -0.243 35.288 1.00 36.12 256 SER A O 1
ATOM 2019 N N . GLY A 1 257 ? 7.874 -0.178 35.987 1.00 29.83 257 GLY A N 1
ATOM 2020 C CA . GLY A 1 257 ? 7.785 -1.463 36.674 1.00 29.83 257 GLY A CA 1
ATOM 2021 C C . GLY A 1 257 ? 9.080 -2.247 36.836 1.00 29.83 257 GLY A C 1
ATOM 2022 O O . GLY A 1 257 ? 9.067 -3.444 36.590 1.00 29.83 257 GLY A O 1
ATOM 2023 N N . CYS A 1 258 ? 10.170 -1.613 37.274 1.00 28.59 258 CYS A N 1
ATOM 2024 C CA . CYS A 1 258 ? 11.235 -2.322 37.989 1.00 28.59 258 CYS A CA 1
ATOM 2025 C C . CYS A 1 258 ? 11.392 -1.683 39.372 1.00 28.59 258 CYS A C 1
ATOM 2027 O O . CYS A 1 258 ? 12.198 -0.776 39.561 1.00 28.59 258 CYS A O 1
ATOM 2029 N N . GLN A 1 259 ? 10.581 -2.144 40.321 1.00 30.70 259 GLN A N 1
ATOM 2030 C CA . GLN A 1 259 ? 10.903 -2.145 41.746 1.00 30.70 259 GLN A CA 1
ATOM 2031 C C . GLN A 1 259 ? 10.404 -3.473 42.317 1.00 30.70 259 GLN A C 1
ATOM 2033 O O . GLN A 1 259 ? 9.225 -3.795 42.168 1.00 30.70 259 GLN A O 1
ATOM 2038 N N . GLY A 1 260 ? 11.323 -4.226 42.920 1.00 33.12 260 GLY A N 1
ATOM 2039 C CA . GLY A 1 260 ? 11.119 -5.560 43.478 1.00 33.12 260 GLY A CA 1
ATOM 2040 C C . GLY A 1 260 ? 12.311 -6.447 43.189 1.00 33.12 260 GLY A C 1
ATOM 2041 O O . GLY A 1 260 ? 12.181 -7.277 42.267 1.00 33.12 260 GLY A O 1
#

Organism: NCBI:txid690887